Protein AF-A0A848UJL7-F1 (afdb_monomer_lite)

pLDDT: mean 80.19, std 18.87, range [28.3, 98.69]

Structure (mmCIF, N/CA/C/O backbone):
data_AF-A0A848UJL7-F1
#
_entry.id   AF-A0A848UJL7-F1
#
loop_
_atom_site.group_PDB
_atom_site.id
_atom_site.type_symbol
_atom_site.label_atom_id
_atom_site.label_alt_id
_atom_site.label_comp_id
_atom_site.label_asym_id
_atom_site.label_entity_id
_atom_site.label_seq_id
_atom_site.pdbx_PDB_ins_code
_atom_site.Cartn_x
_atom_site.Cartn_y
_atom_site.Cartn_z
_atom_site.occupancy
_atom_site.B_iso_or_equiv
_atom_site.auth_seq_id
_atom_site.auth_comp_id
_atom_site.auth_asym_id
_atom_site.auth_atom_id
_atom_site.pdbx_PDB_model_num
ATOM 1 N N . MET A 1 1 ? 19.617 27.140 -8.886 1.00 60.88 1 MET A N 1
ATOM 2 C CA . MET A 1 1 ? 18.935 27.929 -7.835 1.00 60.88 1 MET A CA 1
ATOM 3 C C . MET A 1 1 ? 19.643 27.652 -6.512 1.00 60.88 1 MET A C 1
ATOM 5 O O . MET A 1 1 ? 20.028 26.508 -6.307 1.00 60.88 1 MET A O 1
ATOM 9 N N . TYR A 1 2 ? 19.905 28.662 -5.678 1.00 72.06 2 TYR A N 1
ATOM 10 C CA . TYR A 1 2 ? 20.585 28.492 -4.383 1.00 72.06 2 TYR A CA 1
ATOM 11 C C . TYR A 1 2 ? 19.561 28.569 -3.248 1.00 72.06 2 TYR A C 1
ATOM 13 O O . TYR A 1 2 ? 18.764 29.504 -3.224 1.00 72.06 2 TYR A O 1
ATOM 21 N N . TYR A 1 3 ? 19.608 27.615 -2.316 1.00 72.06 3 TYR A N 1
ATOM 22 C CA . TYR A 1 3 ? 18.751 27.584 -1.131 1.00 72.06 3 TYR A CA 1
ATOM 23 C C . TYR A 1 3 ? 19.614 27.724 0.132 1.00 72.06 3 TYR A C 1
ATOM 25 O O . TYR A 1 3 ? 20.551 26.941 0.302 1.00 72.06 3 TYR A O 1
ATOM 33 N N . PRO A 1 4 ? 19.339 28.691 1.028 1.00 81.25 4 PRO A N 1
ATOM 34 C CA . PRO A 1 4 ? 20.055 28.808 2.294 1.00 81.25 4 PRO A CA 1
ATOM 35 C C . PRO A 1 4 ? 19.876 27.554 3.157 1.00 81.25 4 PRO A C 1
ATOM 37 O O . PRO A 1 4 ? 18.757 27.074 3.320 1.00 81.25 4 PRO A O 1
ATOM 40 N N . ASN A 1 5 ? 20.953 27.071 3.787 1.00 74.12 5 ASN A N 1
ATOM 41 C CA . ASN A 1 5 ? 20.913 25.866 4.631 1.00 74.12 5 ASN A CA 1
ATOM 42 C C . ASN A 1 5 ? 19.882 25.945 5.772 1.00 74.12 5 ASN A C 1
ATOM 44 O O . ASN A 1 5 ? 19.334 24.925 6.171 1.00 74.12 5 ASN A O 1
ATOM 48 N N . SER A 1 6 ? 19.588 27.145 6.286 1.00 80.06 6 SER A N 1
ATOM 49 C CA . SER A 1 6 ? 18.571 27.362 7.326 1.00 80.06 6 SER A CA 1
ATOM 50 C C . SER A 1 6 ? 17.127 27.192 6.837 1.00 80.06 6 SER A C 1
ATOM 52 O O . SER A 1 6 ? 16.215 27.109 7.654 1.00 80.06 6 SER A O 1
ATOM 54 N N . GLN A 1 7 ? 16.912 27.144 5.521 1.00 84.62 7 GLN A N 1
ATOM 55 C CA . GLN A 1 7 ? 15.599 27.075 4.880 1.00 84.62 7 GLN A CA 1
ATOM 56 C C . GLN A 1 7 ? 15.344 25.724 4.206 1.00 84.62 7 GLN A C 1
ATOM 58 O O . GLN A 1 7 ? 14.372 25.589 3.468 1.00 84.62 7 GLN A O 1
ATOM 63 N N . ILE A 1 8 ? 16.194 24.721 4.439 1.00 85.25 8 ILE A N 1
ATOM 64 C CA . ILE A 1 8 ? 16.065 23.393 3.834 1.00 85.25 8 ILE A CA 1
ATOM 65 C C . ILE A 1 8 ? 16.295 22.279 4.853 1.00 85.25 8 ILE A C 1
ATOM 67 O O . ILE A 1 8 ? 17.077 22.416 5.791 1.00 85.25 8 ILE A O 1
ATOM 71 N N . LYS A 1 9 ? 15.636 21.141 4.642 1.00 87.44 9 LYS A N 1
ATOM 72 C CA . LYS A 1 9 ? 15.926 19.873 5.319 1.00 87.44 9 LYS A CA 1
ATOM 73 C C . LYS A 1 9 ? 16.331 18.847 4.272 1.00 87.44 9 LYS A C 1
ATOM 75 O O . LYS A 1 9 ? 15.548 18.550 3.374 1.00 87.44 9 LYS A O 1
ATOM 80 N N . THR A 1 10 ? 17.550 18.336 4.390 1.00 89.50 10 THR A N 1
ATOM 81 C CA . THR A 1 10 ? 18.200 17.428 3.435 1.00 89.50 10 THR A CA 1
ATOM 82 C C . THR A 1 10 ? 18.274 15.999 3.975 1.00 89.50 10 THR A C 1
ATOM 84 O O . THR A 1 10 ? 17.999 15.763 5.151 1.00 89.50 10 THR A O 1
ATOM 87 N N . ASN A 1 11 ? 18.656 15.044 3.120 1.00 84.44 11 ASN A N 1
ATOM 88 C CA . ASN A 1 11 ? 18.821 13.623 3.457 1.00 84.44 11 ASN A CA 1
ATOM 89 C C . ASN A 1 11 ? 17.576 12.958 4.078 1.00 84.44 11 ASN A C 1
ATOM 91 O O . ASN A 1 11 ? 17.701 12.036 4.886 1.00 84.44 11 ASN A O 1
ATOM 95 N N . LEU A 1 12 ? 16.372 13.403 3.713 1.00 88.06 12 LEU A N 1
ATOM 96 C CA . LEU A 1 12 ? 15.141 12.722 4.109 1.00 88.06 12 LEU A CA 1
ATOM 97 C C . LEU A 1 12 ? 14.922 11.505 3.203 1.00 88.06 12 LEU A C 1
ATOM 99 O O . LEU A 1 12 ? 15.519 11.409 2.132 1.00 88.06 12 LEU A O 1
ATOM 103 N N . TYR A 1 13 ? 14.081 10.562 3.620 1.00 83.06 13 TYR A N 1
ATOM 104 C CA . TYR A 1 13 ? 13.774 9.359 2.846 1.00 83.06 13 TYR A CA 1
ATOM 105 C C . TYR A 1 13 ? 12.296 9.002 2.984 1.00 83.06 13 TYR A C 1
ATOM 107 O O . TYR A 1 13 ? 11.764 9.005 4.095 1.00 83.06 13 TYR A O 1
ATOM 115 N N . THR A 1 14 ? 11.640 8.690 1.867 1.00 81.56 14 THR A N 1
ATOM 116 C CA . THR A 1 14 ? 10.268 8.173 1.856 1.00 81.56 14 THR A CA 1
ATOM 117 C C . THR A 1 14 ? 10.253 6.727 1.366 1.00 81.56 14 THR A C 1
ATOM 119 O O . THR A 1 14 ? 10.905 6.383 0.378 1.00 81.56 14 THR A O 1
ATOM 122 N N . ASN A 1 15 ? 9.498 5.876 2.066 1.00 71.62 15 ASN A N 1
ATOM 123 C CA . ASN A 1 15 ? 9.254 4.484 1.672 1.00 71.62 15 ASN A CA 1
ATOM 124 C C . ASN A 1 15 ? 8.119 4.358 0.636 1.00 71.62 15 ASN A C 1
ATOM 126 O O . ASN A 1 15 ? 7.747 3.237 0.291 1.00 71.62 15 ASN A O 1
ATOM 130 N N . GLY A 1 16 ? 7.570 5.481 0.159 1.00 71.12 16 GLY A N 1
ATOM 131 C CA . GLY A 1 16 ? 6.337 5.529 -0.624 1.00 71.12 16 GLY A CA 1
ATOM 132 C C . GLY A 1 16 ? 5.132 5.947 0.219 1.00 71.12 16 GLY A C 1
ATOM 133 O O . GLY A 1 16 ? 5.221 6.110 1.436 1.00 71.12 16 GLY A O 1
ATOM 134 N N . GLY A 1 17 ? 4.007 6.176 -0.449 1.00 67.75 17 GLY A N 1
ATOM 135 C CA . GLY A 1 17 ? 2.715 6.526 0.140 1.00 67.75 17 GLY A CA 1
ATOM 136 C C . GLY A 1 17 ? 2.563 7.993 0.542 1.00 67.75 17 GLY A C 1
ATOM 137 O O . GLY A 1 17 ? 1.503 8.379 1.028 1.00 67.75 17 GLY A O 1
ATOM 138 N N . GLU A 1 18 ? 3.593 8.817 0.336 1.00 79.81 18 GLU A N 1
ATOM 139 C CA . GLU A 1 18 ? 3.614 10.222 0.767 1.00 79.81 18 GLU A CA 1
ATOM 140 C C . GLU A 1 18 ? 3.666 11.214 -0.383 1.00 79.81 18 GLU A C 1
ATOM 142 O O . GLU A 1 18 ? 3.050 12.274 -0.304 1.00 79.81 18 GLU A O 1
ATOM 147 N N . PHE A 1 19 ? 4.406 10.879 -1.438 1.00 83.00 19 PHE A N 1
ATOM 148 C CA . PHE A 1 19 ? 4.736 11.806 -2.506 1.00 83.00 19 PHE A CA 1
ATOM 149 C C . PHE A 1 19 ? 4.544 11.158 -3.866 1.00 83.00 19 PHE A C 1
ATOM 151 O O . PHE A 1 19 ? 4.801 9.968 -4.040 1.00 83.00 19 PHE A O 1
ATOM 158 N N . ILE A 1 20 ? 4.162 11.969 -4.843 1.00 78.12 20 ILE A N 1
ATOM 159 C CA . ILE A 1 20 ? 4.255 11.641 -6.262 1.00 78.12 20 ILE A CA 1
ATOM 160 C C . ILE A 1 20 ? 5.186 12.638 -6.943 1.00 78.12 20 ILE A C 1
ATOM 162 O O . ILE A 1 20 ? 5.260 13.797 -6.543 1.00 78.12 20 ILE A O 1
ATOM 166 N N . THR A 1 21 ? 5.898 12.213 -7.979 1.00 74.25 21 THR A N 1
ATOM 167 C CA . THR A 1 21 ? 6.679 13.157 -8.792 1.00 74.25 21 THR A CA 1
ATOM 168 C C . THR A 1 21 ? 5.748 14.043 -9.614 1.00 74.25 21 THR A C 1
ATOM 170 O O . THR A 1 21 ? 4.776 13.555 -10.188 1.00 74.25 21 THR A O 1
ATOM 173 N N . ILE A 1 22 ? 6.036 15.343 -9.714 1.00 64.19 22 ILE A N 1
ATOM 174 C CA . ILE A 1 22 ? 5.198 16.261 -10.502 1.00 64.19 22 ILE A CA 1
ATOM 175 C C . ILE A 1 22 ? 5.176 15.887 -11.993 1.00 64.19 22 ILE A C 1
ATOM 177 O O . ILE A 1 22 ? 4.179 16.098 -12.677 1.00 64.19 22 ILE A O 1
ATOM 181 N N . THR A 1 23 ? 6.266 15.299 -12.497 1.00 53.06 23 THR A N 1
ATOM 182 C CA . THR A 1 23 ? 6.452 14.993 -13.920 1.00 53.06 23 THR A CA 1
ATOM 183 C C . THR A 1 23 ? 5.701 13.747 -14.367 1.00 53.06 23 THR A C 1
ATOM 185 O O . THR A 1 23 ? 5.118 13.753 -15.447 1.00 53.06 23 THR A O 1
ATOM 188 N N . THR A 1 24 ? 5.701 12.676 -13.567 1.00 60.91 24 THR A N 1
ATOM 189 C CA . THR A 1 24 ? 5.056 11.408 -13.952 1.00 60.91 24 THR A CA 1
ATOM 190 C C . THR A 1 24 ? 3.827 11.084 -13.112 1.00 60.91 24 THR A C 1
ATOM 192 O O . THR A 1 24 ? 3.101 10.146 -13.436 1.00 60.91 24 THR A O 1
ATOM 195 N N . SER A 1 25 ? 3.580 11.837 -12.033 1.00 63.25 25 SER A N 1
ATOM 196 C CA . SER A 1 25 ? 2.588 11.521 -10.993 1.00 63.25 25 SER A CA 1
ATOM 197 C C . SER A 1 25 ? 2.725 10.102 -10.436 1.00 63.25 25 SER A C 1
ATOM 199 O O . SER A 1 25 ? 1.775 9.538 -9.897 1.00 63.25 25 SER A O 1
ATOM 201 N N . GLN A 1 26 ? 3.910 9.506 -10.574 1.00 68.25 26 GLN A N 1
ATOM 202 C CA . GLN A 1 26 ? 4.225 8.222 -9.972 1.00 68.25 26 GLN A CA 1
ATOM 203 C C . GLN A 1 26 ? 4.648 8.434 -8.531 1.00 68.25 26 GLN A C 1
ATOM 205 O O . GLN A 1 26 ? 5.360 9.394 -8.228 1.00 68.25 26 GLN A O 1
ATOM 210 N N . GLU A 1 27 ? 4.227 7.504 -7.679 1.00 77.69 27 GLU A N 1
ATOM 211 C CA . GLU A 1 27 ? 4.661 7.412 -6.291 1.00 77.69 27 GLU A CA 1
ATOM 212 C C . GLU A 1 27 ? 6.184 7.453 -6.219 1.00 77.69 27 GLU A C 1
ATOM 214 O O . GLU A 1 27 ? 6.889 6.717 -6.916 1.00 77.69 27 GLU A O 1
ATOM 219 N N . TYR A 1 28 ? 6.682 8.361 -5.393 1.00 80.88 28 TYR A N 1
ATOM 220 C CA . TYR A 1 28 ? 8.100 8.548 -5.196 1.00 80.88 28 TYR A CA 1
ATOM 221 C C . TYR A 1 28 ? 8.570 7.749 -3.987 1.00 80.88 28 TYR A C 1
ATOM 223 O O . TYR A 1 28 ? 8.024 7.868 -2.891 1.00 80.88 28 TYR A O 1
ATOM 231 N N . ILE A 1 29 ? 9.616 6.955 -4.202 1.00 75.69 29 ILE A N 1
ATOM 232 C CA . ILE A 1 29 ? 10.333 6.210 -3.170 1.00 75.69 29 ILE A CA 1
ATOM 233 C C . ILE A 1 29 ? 11.805 6.567 -3.315 1.00 75.69 29 ILE A C 1
ATOM 235 O O . ILE A 1 29 ? 12.372 6.430 -4.399 1.00 75.69 29 ILE A O 1
ATOM 239 N N . GLY A 1 30 ? 12.429 7.006 -2.228 1.00 80.75 30 GLY A N 1
ATOM 240 C CA . GLY A 1 30 ? 13.836 7.380 -2.238 1.00 80.75 30 GLY A CA 1
ATOM 241 C C . GLY A 1 30 ? 14.141 8.602 -1.387 1.00 80.75 30 GLY A C 1
ATOM 242 O O . GLY A 1 30 ? 13.293 9.118 -0.653 1.00 80.75 30 GLY A O 1
ATOM 243 N N . SER A 1 31 ? 15.387 9.065 -1.491 1.00 87.44 31 SER A N 1
ATOM 244 C CA . SER A 1 31 ? 15.835 10.260 -0.785 1.00 87.44 31 SER A CA 1
ATOM 245 C C . SER A 1 31 ? 15.124 11.503 -1.305 1.00 87.44 31 SER A C 1
ATOM 247 O O . SER A 1 31 ? 14.964 11.657 -2.515 1.00 87.44 31 SER A O 1
ATOM 249 N N . TYR A 1 32 ? 14.717 12.388 -0.408 1.00 91.75 32 TYR A N 1
ATOM 250 C CA . TYR A 1 32 ? 14.131 13.675 -0.753 1.00 91.75 32 TYR A CA 1
ATOM 251 C C . TYR A 1 32 ? 14.659 14.770 0.174 1.00 91.75 32 TYR A C 1
ATOM 253 O O . TYR A 1 32 ? 15.298 14.514 1.200 1.00 91.75 32 TYR A O 1
ATOM 261 N N . TRP A 1 33 ? 14.380 16.013 -0.184 1.00 90.12 33 TRP A N 1
ATOM 262 C CA . TRP A 1 33 ? 14.629 17.174 0.657 1.00 90.12 33 TRP A CA 1
ATOM 263 C C . TRP A 1 33 ? 13.455 18.147 0.545 1.00 90.12 33 TRP A C 1
ATOM 265 O O . TRP A 1 33 ? 12.650 18.065 -0.382 1.00 90.12 33 TRP A O 1
ATOM 275 N N . THR A 1 34 ? 13.306 19.026 1.532 1.00 90.56 34 THR A N 1
ATOM 276 C CA . THR A 1 34 ? 12.181 19.970 1.603 1.00 90.56 34 THR A CA 1
ATOM 277 C C . THR A 1 34 ? 12.645 21.365 1.984 1.00 90.56 34 THR A C 1
ATOM 279 O O . THR A 1 34 ? 13.667 21.514 2.659 1.00 90.56 34 THR A O 1
ATOM 282 N N . THR A 1 35 ? 11.907 22.381 1.551 1.00 86.38 35 THR A N 1
ATOM 283 C CA . THR A 1 35 ? 12.142 23.791 1.880 1.00 86.38 35 THR A CA 1
ATOM 284 C C . THR A 1 35 ? 11.275 24.234 3.063 1.00 86.38 35 THR A C 1
ATOM 286 O O . THR A 1 35 ? 10.266 23.614 3.395 1.00 86.38 35 THR A O 1
ATOM 289 N N . SER A 1 36 ? 11.628 25.343 3.715 1.00 83.31 36 SER A N 1
ATOM 290 C CA . SER A 1 36 ? 10.808 25.950 4.773 1.00 83.31 36 SER A CA 1
ATOM 291 C C . SER A 1 36 ? 9.448 26.446 4.271 1.00 83.31 36 SER A C 1
ATOM 293 O O . SER A 1 36 ? 8.537 26.618 5.075 1.00 83.31 36 SER A O 1
ATOM 295 N N . SER A 1 37 ? 9.311 26.663 2.959 1.00 81.75 37 SER A N 1
ATOM 296 C CA . SER A 1 37 ? 8.056 26.967 2.259 1.00 81.75 37 SER A CA 1
ATOM 297 C C . SER A 1 37 ? 7.145 25.746 2.082 1.00 81.75 37 SER A C 1
ATOM 299 O O . SER A 1 37 ? 5.998 25.918 1.681 1.00 81.75 37 SER A O 1
ATOM 301 N N . GLY A 1 38 ? 7.611 24.535 2.408 1.00 81.38 38 GLY A N 1
ATOM 302 C CA . GLY A 1 38 ? 6.821 23.307 2.296 1.00 81.38 38 GLY A CA 1
ATOM 303 C C . GLY A 1 38 ? 6.849 22.662 0.909 1.00 81.38 38 GLY A C 1
ATOM 304 O O . GLY A 1 38 ? 5.970 21.865 0.598 1.00 81.38 38 GLY A O 1
ATOM 305 N N . GLU A 1 39 ? 7.840 22.987 0.079 1.00 85.31 39 GLU A N 1
ATOM 306 C CA . GLU A 1 39 ? 8.072 22.301 -1.196 1.00 85.31 39 GLU A CA 1
ATOM 307 C C . GLU A 1 39 ? 8.918 21.046 -0.958 1.00 85.31 39 GLU A C 1
ATOM 309 O O . GLU A 1 39 ? 9.712 20.988 -0.012 1.00 85.31 39 GLU A O 1
ATOM 314 N N . TYR A 1 40 ? 8.771 20.042 -1.819 1.00 89.62 40 TYR A N 1
ATOM 315 C CA . TYR A 1 40 ? 9.457 18.757 -1.707 1.00 89.62 40 TYR A CA 1
ATOM 316 C C . TYR A 1 40 ? 10.150 18.423 -3.027 1.00 89.62 40 TYR A C 1
ATOM 318 O O . TYR A 1 40 ? 9.589 18.647 -4.094 1.00 89.62 40 TYR A O 1
ATOM 326 N N . TYR A 1 41 ? 11.357 17.864 -2.969 1.00 87.69 41 TYR A N 1
ATOM 327 C CA . TYR A 1 41 ? 12.171 17.579 -4.152 1.00 87.69 41 TYR A CA 1
ATOM 328 C C . TYR A 1 41 ? 12.902 16.244 -4.023 1.00 87.69 41 TYR A C 1
ATOM 330 O O . TYR A 1 41 ? 13.309 15.858 -2.926 1.00 87.69 41 TYR A O 1
ATOM 338 N N . THR A 1 42 ? 13.113 15.550 -5.142 1.00 87.56 42 THR A N 1
ATOM 339 C CA . THR A 1 42 ? 13.906 14.314 -5.178 1.00 87.56 42 THR A CA 1
ATOM 340 C C . THR A 1 42 ? 15.386 14.563 -4.859 1.00 87.56 42 THR A C 1
ATOM 342 O O . THR A 1 42 ? 15.911 15.671 -4.993 1.00 87.56 42 THR A O 1
ATOM 345 N N . GLY A 1 43 ? 16.085 13.507 -4.442 1.00 86.00 43 GLY A N 1
ATOM 346 C CA . GLY A 1 43 ? 17.512 13.542 -4.130 1.00 86.00 43 GLY A CA 1
ATOM 347 C C . GLY A 1 43 ? 17.817 13.926 -2.683 1.00 86.00 43 GLY A C 1
ATOM 348 O O . GLY A 1 43 ? 16.936 14.143 -1.859 1.00 86.00 43 GLY A O 1
ATOM 349 N N . VAL A 1 44 ? 19.102 13.978 -2.348 1.00 84.88 44 VAL A N 1
ATOM 350 C CA . VAL A 1 44 ? 19.560 14.200 -0.966 1.00 84.88 44 VAL A CA 1
ATOM 351 C C . VAL A 1 44 ? 19.607 15.677 -0.577 1.00 84.88 44 VAL A C 1
ATOM 353 O O . VAL A 1 44 ? 19.666 15.996 0.606 1.00 84.88 44 VAL A O 1
ATOM 356 N N . GLY A 1 45 ? 19.566 16.586 -1.549 1.00 84.56 45 GLY A N 1
ATOM 357 C CA . GLY A 1 45 ? 19.648 18.028 -1.331 1.00 84.56 45 GLY A CA 1
ATOM 358 C C . GLY A 1 45 ? 19.701 18.830 -2.636 1.00 84.56 45 GLY A C 1
ATOM 359 O O . GLY A 1 45 ? 19.768 18.236 -3.715 1.00 84.56 45 GLY A O 1
ATOM 360 N N . PRO A 1 46 ? 19.743 20.172 -2.554 1.00 78.00 46 PRO A N 1
ATOM 361 C CA . PRO A 1 46 ? 19.672 21.079 -3.708 1.00 78.00 46 PRO A CA 1
ATOM 362 C C . PRO A 1 46 ? 20.884 21.018 -4.649 1.00 78.00 46 PRO A C 1
ATOM 364 O O . PRO A 1 46 ? 20.850 21.584 -5.739 1.00 78.00 46 PRO A O 1
ATOM 367 N N . THR A 1 47 ? 21.961 20.346 -4.240 1.00 77.88 47 THR A N 1
ATOM 368 C CA . THR A 1 47 ? 23.145 20.071 -5.068 1.00 77.88 47 THR A CA 1
ATOM 369 C C . THR A 1 47 ? 23.014 18.795 -5.901 1.00 77.88 47 THR A C 1
ATOM 371 O O . THR A 1 47 ? 23.883 18.524 -6.727 1.00 77.88 47 THR A O 1
ATOM 374 N N . SER A 1 48 ? 21.952 18.005 -5.700 1.00 73.50 48 SER A N 1
ATOM 375 C CA . SER A 1 48 ? 21.682 16.816 -6.515 1.00 73.50 48 SER A CA 1
ATOM 376 C C . SER A 1 48 ? 21.414 17.248 -7.957 1.00 73.50 48 SER A C 1
ATOM 378 O O . SER A 1 48 ? 20.673 18.197 -8.198 1.00 73.50 48 SER A O 1
ATOM 380 N N . THR A 1 49 ? 21.998 16.574 -8.939 1.00 68.88 49 THR A N 1
ATOM 381 C CA . THR A 1 49 ? 21.699 16.853 -10.346 1.00 68.88 49 THR A CA 1
ATOM 382 C C . THR A 1 49 ? 20.339 16.265 -10.723 1.00 68.88 49 THR A C 1
ATOM 384 O O . THR A 1 49 ? 20.026 15.133 -10.365 1.00 68.88 49 THR A O 1
ATOM 387 N N . GLY A 1 50 ? 19.518 17.037 -11.444 1.00 71.50 50 GLY A N 1
ATOM 388 C CA . GLY A 1 50 ? 18.243 16.554 -11.987 1.00 71.50 50 GLY A CA 1
ATOM 389 C C . GLY A 1 50 ? 17.156 16.254 -10.947 1.00 71.50 50 GLY A C 1
ATOM 390 O O . GLY A 1 50 ? 16.344 15.359 -11.180 1.00 71.50 50 GLY A O 1
ATOM 391 N N . TYR A 1 51 ? 17.130 16.961 -9.808 1.00 76.50 51 TYR A N 1
ATOM 392 C CA . TYR A 1 51 ? 16.013 16.826 -8.871 1.00 76.50 51 TYR A CA 1
ATOM 393 C C . TYR A 1 51 ? 14.690 17.260 -9.514 1.00 76.50 51 TYR A C 1
ATOM 395 O O . TYR A 1 51 ? 14.639 18.174 -10.337 1.00 76.50 51 TYR A O 1
ATOM 403 N N . VAL A 1 52 ? 13.612 16.596 -9.113 1.00 83.62 52 VAL A N 1
ATOM 404 C CA . VAL A 1 52 ? 12.245 16.816 -9.588 1.00 83.62 52 VAL A CA 1
ATOM 405 C C . VAL A 1 52 ? 11.379 17.183 -8.390 1.00 83.62 52 VAL A C 1
ATOM 407 O O . VAL A 1 52 ? 11.591 16.662 -7.296 1.00 83.62 52 VAL A O 1
ATOM 410 N N . GLU A 1 53 ? 10.416 18.078 -8.577 1.00 82.81 53 GLU A N 1
ATOM 411 C CA . GLU A 1 53 ? 9.460 18.432 -7.528 1.00 82.81 53 GLU A CA 1
ATOM 412 C C . GLU A 1 53 ? 8.525 17.255 -7.205 1.00 82.81 53 GLU A C 1
ATOM 414 O O . GLU A 1 53 ? 8.126 16.466 -8.071 1.00 82.81 53 GLU A O 1
ATOM 419 N N . LEU A 1 54 ? 8.190 17.139 -5.929 1.00 82.12 54 LEU A N 1
ATOM 420 C CA . LEU A 1 54 ? 7.308 16.142 -5.360 1.00 82.12 54 LEU A CA 1
ATOM 421 C C . LEU A 1 54 ? 6.049 16.826 -4.837 1.00 82.12 54 LEU A C 1
ATOM 423 O O . LEU A 1 54 ? 6.121 17.812 -4.107 1.00 82.12 54 LEU A O 1
ATOM 427 N N . LEU A 1 55 ? 4.894 16.255 -5.156 1.00 80.06 55 LEU A N 1
ATOM 428 C CA . LEU A 1 55 ? 3.623 16.681 -4.592 1.00 80.06 55 LEU A CA 1
ATOM 429 C C . LEU A 1 55 ? 3.220 15.722 -3.472 1.00 80.06 55 LEU A C 1
ATOM 431 O O . LEU A 1 55 ? 3.248 14.506 -3.690 1.00 80.06 55 LEU A O 1
ATOM 435 N N . PRO A 1 56 ? 2.836 16.228 -2.286 1.00 81.50 56 PRO A N 1
ATOM 436 C CA . PRO A 1 56 ? 2.267 15.384 -1.251 1.00 81.50 56 PRO A CA 1
ATOM 437 C C . PRO A 1 56 ? 0.951 14.784 -1.746 1.00 81.50 56 PRO A C 1
ATOM 439 O O . PRO A 1 56 ? 0.123 15.467 -2.351 1.00 81.50 56 PRO A O 1
ATOM 442 N N . ILE A 1 57 ? 0.748 13.501 -1.468 1.00 75.69 57 ILE A N 1
ATOM 443 C CA . ILE A 1 57 ? -0.470 12.788 -1.842 1.00 75.69 57 ILE A CA 1
ATOM 444 C C . ILE A 1 57 ? -1.625 13.332 -0.990 1.00 75.69 57 ILE A C 1
ATOM 446 O O . ILE A 1 57 ? -1.704 13.080 0.214 1.00 75.69 57 ILE A O 1
ATOM 450 N N . THR A 1 58 ? -2.532 14.093 -1.610 1.00 66.75 58 THR A N 1
ATOM 451 C CA . THR A 1 58 ? -3.745 14.617 -0.961 1.00 66.75 58 THR A CA 1
ATOM 452 C C . THR A 1 58 ? -4.993 13.855 -1.404 1.00 66.75 58 THR A C 1
ATOM 454 O O . THR A 1 58 ? -5.060 13.297 -2.500 1.00 66.75 58 THR A O 1
ATOM 457 N N . LYS A 1 59 ? -6.034 13.863 -0.559 1.00 50.97 59 LYS A N 1
ATOM 458 C CA . LYS A 1 59 ? -7.326 13.206 -0.834 1.00 50.97 59 LYS A CA 1
ATOM 459 C C . LYS A 1 59 ? -8.056 13.751 -2.077 1.00 50.97 59 LYS A C 1
ATOM 461 O O . LYS A 1 59 ? -9.018 13.133 -2.510 1.00 50.97 59 LYS A O 1
ATOM 466 N N . GLU A 1 60 ? -7.642 14.882 -2.652 1.00 49.09 60 GLU A N 1
ATOM 467 C CA . GLU A 1 60 ? -8.349 15.529 -3.769 1.00 49.09 60 GLU A CA 1
ATOM 468 C C . GLU A 1 60 ? -7.748 15.248 -5.157 1.00 49.09 60 GLU A C 1
ATOM 470 O O . GLU A 1 60 ? -8.444 15.399 -6.160 1.00 49.09 60 GLU A O 1
ATOM 475 N N . GLN A 1 61 ? -6.513 14.740 -5.264 1.00 51.47 61 GLN A N 1
ATOM 476 C CA . GLN A 1 61 ? -5.864 14.446 -6.561 1.00 51.47 61 GLN A CA 1
ATOM 477 C C . GLN A 1 61 ? -6.407 13.176 -7.272 1.00 51.47 61 GLN A C 1
ATOM 479 O O . GLN A 1 61 ? -5.839 12.695 -8.247 1.00 51.47 61 GLN A O 1
ATOM 484 N N . ILE A 1 62 ? -7.559 12.660 -6.827 1.00 46.06 62 ILE A N 1
ATOM 485 C CA . ILE A 1 62 ? -8.162 11.349 -7.141 1.00 46.06 62 ILE A CA 1
ATOM 486 C C . ILE A 1 62 ? -8.796 11.237 -8.556 1.00 46.06 62 ILE A C 1
ATOM 488 O O . ILE A 1 62 ? -9.270 10.166 -8.923 1.00 46.06 62 ILE A O 1
ATOM 492 N N . LYS A 1 63 ? -8.822 12.281 -9.402 1.00 40.25 63 LYS A N 1
ATOM 493 C CA . LYS A 1 63 ? -9.677 12.288 -10.621 1.00 40.25 63 LYS A CA 1
ATOM 494 C C . LYS A 1 63 ? -9.010 12.303 -12.001 1.00 40.25 63 LYS A C 1
ATOM 496 O O . LYS A 1 63 ? -9.736 12.409 -12.987 1.00 40.25 63 LYS A O 1
ATOM 501 N N . LYS A 1 64 ? -7.690 12.166 -12.135 1.00 35.81 64 LYS A N 1
ATOM 502 C CA . LYS A 1 64 ? -7.078 12.016 -13.469 1.00 35.81 64 LYS A CA 1
ATOM 503 C C . LYS A 1 64 ? -6.455 10.639 -13.630 1.00 35.81 64 LYS A C 1
ATOM 505 O O . LYS A 1 64 ? -5.440 10.327 -13.018 1.00 35.81 64 LYS A O 1
ATOM 510 N N . GLU A 1 65 ? -7.074 9.827 -14.484 1.00 37.41 65 GLU A N 1
ATOM 511 C CA . GLU A 1 65 ? -6.382 8.738 -15.164 1.00 37.41 65 GLU A CA 1
ATOM 512 C C . GLU A 1 65 ? -5.228 9.367 -15.954 1.00 37.41 65 GLU A C 1
ATOM 514 O O . GLU A 1 65 ? -5.420 9.915 -17.037 1.00 37.41 65 GLU A O 1
ATOM 519 N N . ASN A 1 66 ? -4.030 9.375 -15.376 1.00 41.66 66 ASN A N 1
ATOM 520 C CA . ASN A 1 66 ? -2.851 9.846 -16.082 1.00 41.66 66 ASN A CA 1
ATOM 521 C C . ASN A 1 66 ? -2.435 8.781 -17.099 1.00 41.66 66 ASN A C 1
ATOM 523 O O . ASN A 1 66 ? -1.654 7.878 -16.808 1.00 41.66 66 ASN A O 1
ATOM 527 N N . THR A 1 67 ? -2.957 8.891 -18.317 1.00 32.03 67 THR A N 1
ATOM 528 C CA . THR A 1 67 ? -2.268 8.393 -19.506 1.00 32.03 67 THR A CA 1
ATOM 529 C C . THR A 1 67 ? -0.937 9.127 -19.624 1.00 32.03 67 THR A C 1
ATOM 531 O O . THR A 1 67 ? -0.913 10.343 -19.808 1.00 32.03 67 THR A O 1
ATOM 534 N N . LEU A 1 68 ? 0.175 8.399 -19.525 1.00 36.38 68 LEU A N 1
ATOM 535 C CA . LEU A 1 68 ? 1.481 8.911 -19.926 1.00 36.38 68 LEU A CA 1
ATOM 536 C C . LEU A 1 68 ? 1.467 9.126 -21.447 1.00 36.38 68 LEU A C 1
ATOM 538 O O . LEU A 1 68 ? 1.703 8.194 -22.207 1.00 36.38 68 LEU A O 1
ATOM 542 N N . THR A 1 69 ? 1.216 10.350 -21.906 1.00 28.30 69 THR A N 1
ATOM 543 C CA . THR A 1 69 ? 1.822 10.813 -23.158 1.00 28.30 69 THR A CA 1
ATOM 544 C C . THR A 1 69 ? 3.222 11.274 -22.801 1.00 28.30 69 THR A C 1
ATOM 546 O O . THR A 1 69 ? 3.400 12.346 -22.216 1.00 28.30 69 THR A O 1
ATOM 549 N N . ILE A 1 70 ? 4.217 10.438 -23.082 1.00 32.53 70 ILE A N 1
ATOM 550 C CA . ILE A 1 70 ? 5.605 10.846 -22.939 1.00 32.53 70 ILE A CA 1
ATOM 551 C C . ILE A 1 70 ? 5.906 11.833 -24.074 1.00 32.53 70 ILE A C 1
ATOM 553 O O . ILE A 1 70 ? 6.223 11.425 -25.182 1.00 32.53 70 ILE A O 1
ATOM 557 N N . ASN A 1 71 ? 5.811 13.134 -23.808 1.00 37.34 71 ASN A N 1
ATOM 558 C CA . ASN A 1 71 ? 6.518 14.119 -24.621 1.00 37.34 71 ASN A CA 1
ATOM 559 C C . ASN A 1 71 ? 7.957 14.155 -24.099 1.00 37.34 71 ASN A C 1
ATOM 561 O O . ASN A 1 71 ? 8.278 14.949 -23.214 1.00 37.34 71 ASN A O 1
ATOM 565 N N . VAL A 1 72 ? 8.807 13.236 -24.576 1.00 36.38 72 VAL A N 1
ATOM 566 C CA . VAL A 1 72 ? 10.247 13.349 -24.324 1.00 36.38 72 VAL A CA 1
ATOM 567 C C . VAL A 1 72 ? 10.756 14.503 -25.170 1.00 36.38 72 VAL A C 1
ATOM 569 O O . VAL A 1 72 ? 10.701 14.462 -26.393 1.00 36.38 72 VAL A O 1
ATOM 572 N N . GLY A 1 73 ? 11.259 15.545 -24.518 1.00 34.72 73 GLY A N 1
ATOM 573 C CA . GLY A 1 73 ? 12.074 16.535 -25.199 1.00 34.72 73 GLY A CA 1
ATOM 574 C C . GLY A 1 73 ? 13.360 15.890 -25.725 1.00 34.72 73 GLY A C 1
ATOM 575 O O . GLY A 1 73 ? 14.207 15.467 -24.945 1.00 34.72 73 GLY A O 1
ATOM 576 N N . GLY A 1 74 ? 13.493 15.844 -27.049 1.00 35.09 74 GLY A N 1
ATOM 577 C CA . GLY A 1 74 ? 14.739 16.07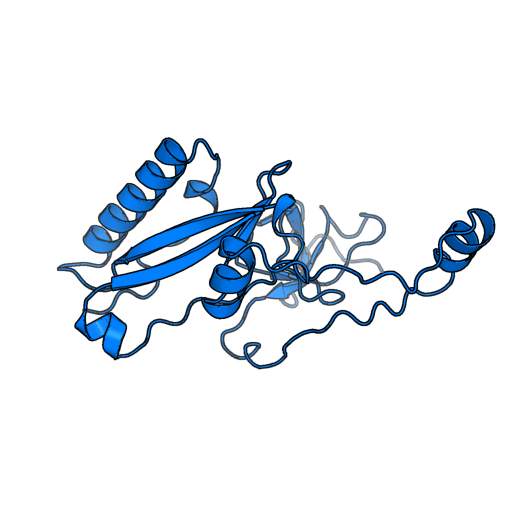1 -27.788 1.00 35.09 74 GLY A CA 1
ATOM 578 C C . GLY A 1 74 ? 15.753 14.932 -27.921 1.00 35.09 74 GLY A C 1
ATOM 579 O O . GLY A 1 74 ? 16.258 14.744 -29.022 1.00 35.09 74 GLY A O 1
ATOM 580 N N . ASP A 1 75 ? 16.067 14.173 -26.867 1.00 45.28 75 ASP A N 1
ATOM 581 C CA . ASP A 1 75 ? 17.297 13.347 -26.885 1.00 45.28 75 ASP A CA 1
ATOM 582 C C . ASP A 1 75 ? 17.090 11.828 -27.026 1.00 45.28 75 ASP A C 1
ATOM 584 O O . ASP A 1 75 ? 18.011 11.117 -27.431 1.00 45.28 75 ASP A O 1
ATOM 588 N N . ILE A 1 76 ? 15.895 11.291 -26.754 1.00 43.88 76 ILE A N 1
ATOM 589 C CA . ILE A 1 76 ? 15.653 9.837 -26.879 1.00 43.88 76 ILE A CA 1
ATOM 590 C C . ILE A 1 76 ? 15.341 9.412 -28.325 1.00 43.88 76 ILE A C 1
ATOM 592 O O . ILE A 1 76 ? 15.665 8.294 -28.732 1.00 43.88 76 ILE A O 1
ATOM 596 N N . ASP A 1 77 ? 14.758 10.315 -29.118 1.00 45.12 77 ASP A N 1
ATOM 597 C CA . ASP A 1 77 ? 14.309 10.035 -30.488 1.00 45.12 77 ASP A CA 1
ATOM 598 C C . ASP A 1 77 ? 15.490 9.806 -31.439 1.00 45.12 77 ASP A C 1
ATOM 600 O O . ASP A 1 77 ? 15.432 8.975 -32.349 1.00 45.12 77 ASP A O 1
ATOM 604 N N . VAL A 1 78 ? 16.616 10.477 -31.179 1.00 44.09 78 VAL A N 1
ATOM 605 C CA . VAL A 1 78 ? 17.860 10.305 -31.940 1.00 44.09 78 VAL A CA 1
ATOM 606 C C . VAL A 1 78 ? 18.481 8.933 -31.663 1.00 44.09 78 VAL A C 1
ATOM 608 O O . VAL A 1 78 ? 18.933 8.258 -32.583 1.00 44.09 78 VAL A O 1
ATOM 611 N N . TYR A 1 79 ? 18.456 8.462 -30.414 1.00 42.88 79 TYR A N 1
ATOM 612 C CA . TYR A 1 79 ? 19.005 7.151 -30.060 1.00 42.88 79 TYR A CA 1
ATOM 613 C C . TYR A 1 79 ? 18.179 5.991 -30.649 1.00 42.88 79 TYR A C 1
ATOM 615 O O . TYR A 1 79 ? 18.746 5.028 -31.172 1.00 42.88 79 TYR A O 1
ATOM 623 N N . ASN A 1 80 ? 16.847 6.098 -30.616 1.00 45.38 80 ASN A N 1
ATOM 624 C CA . ASN A 1 80 ? 15.943 5.050 -31.102 1.00 45.38 80 ASN A CA 1
ATOM 625 C C . ASN A 1 80 ? 15.892 4.973 -32.640 1.00 45.38 80 ASN A C 1
ATOM 627 O O . ASN A 1 80 ? 15.885 3.872 -33.199 1.00 45.38 80 ASN A O 1
ATOM 631 N N . SER A 1 81 ? 15.953 6.119 -33.330 1.00 47.78 81 SER A N 1
ATOM 632 C CA . SER A 1 81 ? 16.000 6.178 -34.801 1.00 47.78 81 SER A CA 1
ATOM 633 C C . SER A 1 81 ? 17.297 5.602 -35.384 1.00 47.78 81 SER A C 1
ATOM 635 O O . SER A 1 81 ? 17.258 4.916 -36.404 1.00 47.78 81 SER A O 1
ATOM 637 N N . LEU A 1 82 ? 18.437 5.769 -34.702 1.00 51.22 82 LEU A N 1
ATOM 638 C CA . LEU A 1 82 ? 19.723 5.174 -35.100 1.00 51.22 82 LEU A CA 1
ATOM 639 C C . LEU A 1 82 ? 19.782 3.645 -34.923 1.00 51.22 82 LEU A C 1
ATOM 641 O O . LEU A 1 82 ? 20.679 2.995 -35.465 1.00 51.22 82 LEU A O 1
ATOM 645 N N . LYS A 1 83 ? 18.851 3.060 -34.159 1.00 47.69 83 LYS A N 1
ATOM 646 C CA . LYS A 1 83 ? 18.772 1.614 -33.891 1.00 47.69 83 LYS A CA 1
ATOM 647 C C . LYS A 1 83 ? 17.630 0.904 -34.622 1.00 47.69 83 LYS A C 1
ATOM 649 O O . LYS A 1 83 ? 17.521 -0.310 -34.481 1.00 47.69 83 LYS A O 1
ATOM 654 N N . GLY A 1 84 ? 16.827 1.622 -35.412 1.00 39.66 84 GLY A N 1
ATOM 655 C CA . GLY A 1 84 ? 15.703 1.041 -36.152 1.00 39.66 84 GLY A CA 1
ATOM 656 C C . GLY A 1 84 ? 14.581 0.518 -35.250 1.00 39.66 84 GLY A C 1
ATOM 657 O O . GLY A 1 84 ? 13.914 -0.447 -35.610 1.00 39.66 84 GLY A O 1
ATOM 658 N N . ILE A 1 85 ? 14.403 1.115 -34.067 1.00 48.56 85 ILE A N 1
ATOM 659 C CA . ILE A 1 85 ? 13.324 0.767 -33.138 1.00 48.56 85 ILE A CA 1
ATOM 660 C C . ILE A 1 85 ? 12.082 1.565 -33.548 1.00 48.56 85 ILE A C 1
ATOM 662 O O . ILE A 1 85 ? 12.068 2.791 -33.427 1.00 48.56 85 ILE A O 1
ATOM 666 N N . ASP A 1 86 ? 11.052 0.878 -34.041 1.00 44.62 86 A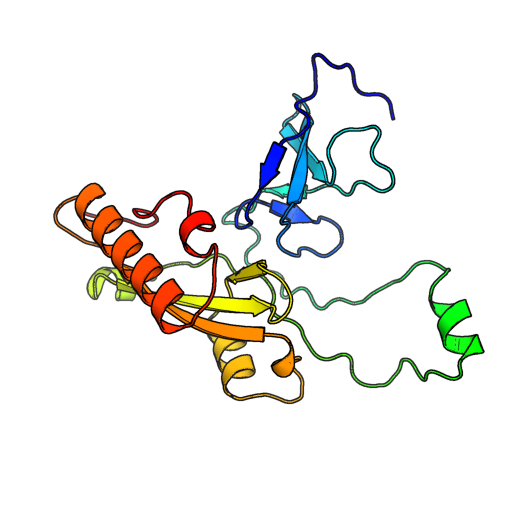SP A N 1
ATOM 667 C CA . ASP A 1 86 ? 9.759 1.486 -34.361 1.00 44.62 86 ASP A CA 1
ATOM 668 C C . ASP A 1 86 ? 8.999 1.766 -33.052 1.00 44.62 86 ASP A C 1
ATOM 670 O O . ASP A 1 86 ? 8.531 0.860 -32.364 1.00 44.62 86 ASP A O 1
ATOM 674 N N . VAL A 1 87 ? 8.916 3.039 -32.658 1.00 46.12 87 VAL A N 1
ATOM 675 C CA . VAL A 1 87 ? 8.346 3.477 -31.364 1.00 46.12 87 VAL A CA 1
ATOM 676 C C . VAL A 1 87 ? 6.807 3.388 -31.338 1.00 46.12 87 VAL A C 1
ATOM 678 O O . VAL A 1 87 ? 6.171 3.793 -30.367 1.00 46.12 87 VAL A O 1
ATOM 681 N N . ASN A 1 88 ? 6.195 2.837 -32.392 1.00 46.00 88 ASN A N 1
ATOM 682 C CA . ASN A 1 88 ? 4.760 2.557 -32.469 1.00 46.00 88 ASN A CA 1
ATOM 683 C C . ASN A 1 88 ? 4.362 1.176 -31.914 1.00 46.00 88 ASN A C 1
ATOM 685 O O . ASN A 1 88 ? 3.174 0.845 -31.907 1.00 46.00 88 ASN A O 1
ATOM 689 N N . GLU A 1 89 ? 5.305 0.372 -31.411 1.00 46.69 89 GLU A N 1
ATOM 690 C CA . GLU A 1 89 ? 4.975 -0.867 -30.702 1.00 46.69 89 GLU A CA 1
ATOM 691 C C . GLU A 1 89 ? 4.478 -0.583 -29.273 1.00 46.69 89 GLU A C 1
ATOM 693 O O . GLU A 1 89 ? 5.237 -0.299 -28.349 1.00 46.69 89 GLU A O 1
ATOM 698 N N . SER A 1 90 ? 3.153 -0.649 -29.125 1.00 52.91 90 SER A N 1
ATOM 699 C CA . SER A 1 90 ? 2.358 -0.861 -27.907 1.00 52.91 90 SER A CA 1
ATOM 700 C C . SER A 1 90 ? 3.121 -0.827 -26.572 1.00 52.91 90 SER A C 1
ATOM 702 O O . SER A 1 90 ? 3.478 -1.867 -26.010 1.00 52.91 90 SER A O 1
ATOM 704 N N . SER A 1 91 ? 3.296 0.366 -25.996 1.00 69.44 91 SER A N 1
ATOM 705 C CA . SER A 1 91 ? 3.784 0.474 -24.622 1.00 69.44 91 SER A CA 1
ATOM 706 C C . SER A 1 91 ? 2.760 -0.144 -23.664 1.00 69.44 91 SER A C 1
ATOM 708 O O . SER A 1 91 ? 1.603 0.273 -23.573 1.00 69.44 91 SER A O 1
ATOM 710 N N . LYS A 1 92 ? 3.179 -1.196 -22.958 1.00 82.06 92 LYS A N 1
ATOM 711 C CA . LYS A 1 92 ? 2.347 -1.826 -21.934 1.00 82.06 92 LYS A CA 1
ATOM 712 C C . LYS A 1 92 ? 2.094 -0.843 -20.790 1.00 82.06 92 LYS A C 1
ATOM 714 O O . LYS A 1 92 ? 3.008 -0.166 -20.318 1.00 82.06 92 LYS A O 1
ATOM 719 N N . LYS A 1 93 ? 0.855 -0.801 -20.305 1.00 83.12 93 LYS A N 1
ATOM 720 C CA . LYS A 1 93 ? 0.451 -0.046 -19.117 1.00 83.12 93 LYS A CA 1
ATOM 721 C C . LYS A 1 93 ? 1.181 -0.586 -17.893 1.00 83.12 93 LYS A C 1
ATOM 723 O O . LYS A 1 93 ? 1.272 -1.797 -17.689 1.00 83.12 93 LYS A O 1
ATOM 728 N N . ILE A 1 94 ? 1.662 0.322 -17.057 1.00 83.00 94 ILE A N 1
ATOM 729 C CA . ILE A 1 94 ? 2.261 -0.003 -15.763 1.00 83.00 94 ILE A CA 1
ATOM 730 C C . ILE A 1 94 ? 1.309 0.397 -14.630 1.00 83.00 94 ILE A C 1
ATOM 732 O O . ILE A 1 94 ? 0.537 1.342 -14.803 1.00 83.00 94 ILE A O 1
ATOM 736 N N . PRO A 1 95 ? 1.354 -0.294 -13.477 1.00 79.69 95 PRO A N 1
ATOM 737 C CA . PRO A 1 95 ? 0.557 0.061 -12.308 1.00 79.69 95 PRO A CA 1
ATOM 738 C C . PRO A 1 95 ? 0.817 1.501 -11.863 1.00 79.69 95 PRO A C 1
ATOM 740 O O . PRO A 1 95 ? 1.970 1.928 -11.770 1.00 79.69 95 PRO A O 1
ATOM 743 N N . THR A 1 96 ? -0.249 2.225 -11.539 1.00 78.69 96 THR A N 1
ATOM 744 C CA . THR A 1 96 ? -0.189 3.574 -10.976 1.00 78.69 96 THR A CA 1
ATOM 745 C C . THR A 1 96 ? -0.797 3.603 -9.586 1.00 78.69 96 THR A C 1
ATOM 747 O O . THR A 1 96 ? -1.769 2.899 -9.290 1.00 78.69 96 THR A O 1
ATOM 750 N N . TYR A 1 97 ? -0.213 4.441 -8.731 1.00 79.56 97 TYR A N 1
ATOM 751 C CA . TYR A 1 97 ? -0.653 4.573 -7.354 1.00 79.56 97 TYR A CA 1
ATOM 752 C C . TYR A 1 97 ? -2.124 5.004 -7.274 1.00 79.56 97 TYR A C 1
ATOM 754 O O . TYR A 1 97 ? -2.564 5.907 -7.986 1.00 79.56 97 TYR A O 1
ATOM 762 N N . THR A 1 98 ? -2.899 4.377 -6.394 1.00 78.44 98 THR A N 1
ATOM 763 C CA . THR A 1 98 ? -4.235 4.833 -6.011 1.00 78.44 98 THR A CA 1
ATOM 764 C C . THR A 1 98 ? -4.380 4.801 -4.500 1.00 78.44 98 THR A C 1
ATOM 766 O O . THR A 1 98 ? -4.275 3.739 -3.889 1.00 78.44 98 THR A O 1
ATOM 769 N N . TYR A 1 99 ? -4.704 5.955 -3.912 1.00 79.75 99 TYR A N 1
ATOM 770 C CA . TYR A 1 99 ? -4.957 6.042 -2.480 1.00 79.75 99 TYR A CA 1
ATOM 771 C C . TYR A 1 99 ? -6.213 5.228 -2.114 1.00 79.75 99 TYR A C 1
ATOM 773 O O . TYR A 1 99 ? -7.283 5.472 -2.684 1.00 79.75 99 TYR A O 1
ATOM 781 N N . PRO A 1 100 ? -6.126 4.278 -1.169 1.00 84.50 100 PRO A N 1
ATOM 782 C CA . PRO A 1 100 ? -7.256 3.450 -0.781 1.00 84.50 100 PRO A CA 1
ATOM 783 C C . PRO A 1 100 ? -8.331 4.280 -0.075 1.00 84.50 100 PRO A C 1
ATOM 785 O O . PRO A 1 100 ? -8.042 5.071 0.819 1.00 84.50 100 PRO A O 1
ATOM 788 N N . GLN A 1 101 ? -9.588 4.078 -0.462 1.00 86.31 101 GLN A N 1
ATOM 789 C CA . GLN A 1 101 ?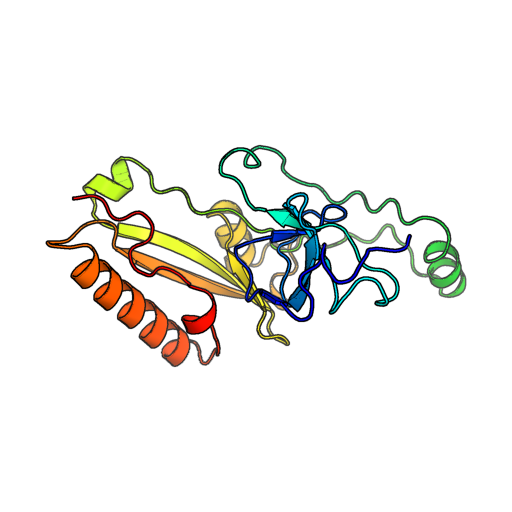 -10.736 4.774 0.118 1.00 86.31 101 GLN A CA 1
ATOM 790 C C . GLN A 1 101 ? -11.783 3.741 0.546 1.00 86.31 101 GLN A C 1
ATOM 792 O O . GLN A 1 101 ? -12.499 3.219 -0.314 1.00 86.31 101 GLN A O 1
ATOM 797 N N . PRO A 1 102 ? -11.868 3.413 1.848 1.00 92.31 102 PRO A N 1
ATOM 798 C CA . PRO A 1 102 ? -12.928 2.559 2.365 1.00 92.31 102 PRO A CA 1
ATOM 799 C C . PRO A 1 102 ? -14.308 3.161 2.102 1.00 92.31 102 PRO A C 1
ATOM 801 O O . PRO A 1 102 ? -14.525 4.363 2.260 1.00 92.31 102 PRO A O 1
ATOM 804 N N . THR A 1 103 ? -15.258 2.314 1.730 1.00 93.25 103 THR A N 1
ATOM 805 C CA . THR A 1 103 ? -16.658 2.691 1.530 1.00 93.25 103 THR A CA 1
ATOM 806 C C . THR A 1 103 ? -17.466 2.530 2.817 1.00 93.25 103 THR A C 1
ATOM 808 O O . THR A 1 103 ? -17.067 1.839 3.753 1.00 93.25 103 THR A O 1
ATOM 811 N N . GLU A 1 104 ? -18.673 3.095 2.866 1.00 94.19 104 GLU A N 1
ATOM 812 C CA . GLU A 1 104 ? -19.595 2.840 3.982 1.00 94.19 104 GLU A CA 1
ATOM 813 C C . GLU A 1 104 ? -19.937 1.354 4.144 1.00 94.19 104 GLU A C 1
ATOM 815 O O . GLU A 1 104 ? -20.158 0.882 5.258 1.00 94.19 104 GLU A O 1
ATOM 820 N N . LYS A 1 105 ? -19.979 0.605 3.035 1.00 95.12 105 LYS A N 1
ATOM 821 C CA . LYS A 1 105 ? -20.191 -0.843 3.067 1.00 95.12 105 LYS A CA 1
ATOM 822 C C . LYS A 1 105 ? -19.018 -1.550 3.740 1.00 95.12 105 LYS A C 1
ATOM 824 O O . LYS A 1 105 ? -19.257 -2.453 4.533 1.00 95.12 105 LYS A O 1
ATOM 829 N N . ASP A 1 106 ? -17.796 -1.106 3.468 1.00 96.44 106 ASP A N 1
ATOM 830 C CA . ASP A 1 106 ? -16.595 -1.663 4.088 1.00 96.44 106 ASP A CA 1
ATOM 831 C C . ASP A 1 106 ? -16.573 -1.424 5.601 1.00 96.44 106 ASP A C 1
ATOM 833 O O . ASP A 1 106 ? -16.244 -2.315 6.380 1.00 96.44 106 ASP A O 1
ATOM 837 N N . TYR A 1 107 ? -17.012 -0.243 6.043 1.00 95.88 107 TYR A N 1
ATOM 838 C CA . TYR A 1 107 ? -17.188 0.031 7.470 1.00 95.88 107 TYR A CA 1
ATOM 839 C C . TYR A 1 107 ? -18.255 -0.859 8.116 1.00 95.88 107 TYR A C 1
ATOM 841 O O . TYR A 1 107 ? -18.097 -1.245 9.270 1.00 95.88 107 TYR A O 1
ATOM 849 N N . LYS A 1 108 ? -19.311 -1.239 7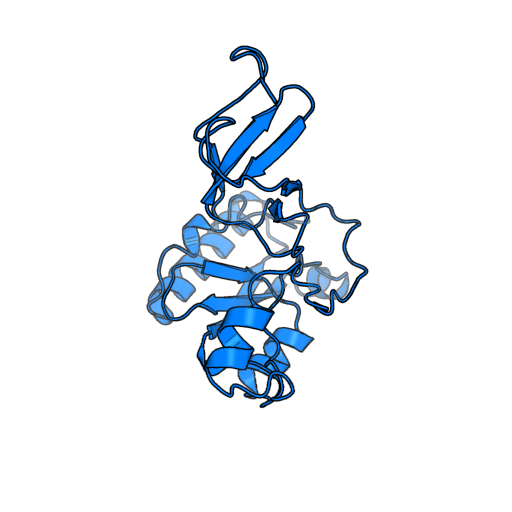.383 1.00 95.00 108 LYS A N 1
ATOM 850 C CA . LYS A 1 108 ? -20.305 -2.213 7.869 1.00 95.00 108 LYS A CA 1
ATOM 851 C C . LYS A 1 108 ? -19.741 -3.634 7.954 1.00 95.00 108 LYS A C 1
ATOM 853 O O . LYS A 1 108 ? -20.159 -4.378 8.835 1.00 95.00 108 LYS A O 1
ATOM 858 N N . SER A 1 109 ? -18.824 -4.024 7.063 1.00 95.38 109 SER A N 1
ATOM 859 C CA . SER A 1 109 ? -18.122 -5.316 7.146 1.00 95.38 109 SER A CA 1
ATOM 860 C C . SER A 1 109 ? -16.945 -5.313 8.122 1.00 95.38 109 SER A C 1
ATOM 862 O O . SER A 1 109 ? -16.468 -6.381 8.490 1.00 95.38 109 SER A O 1
ATOM 864 N N . GLY A 1 110 ? -16.476 -4.138 8.544 1.00 96.75 110 GLY A N 1
ATOM 865 C CA . GLY A 1 110 ? -15.355 -3.967 9.467 1.00 96.75 110 GLY A CA 1
ATOM 866 C C . GLY A 1 110 ? -13.971 -4.146 8.836 1.00 96.75 110 GLY A C 1
ATOM 867 O O . GLY A 1 110 ? -12.958 -4.001 9.523 1.00 96.75 110 GLY A O 1
ATOM 868 N N . SER A 1 111 ? -13.904 -4.418 7.533 1.00 97.38 111 SER A N 1
ATOM 869 C CA . SER A 1 111 ? -12.667 -4.556 6.765 1.00 97.38 111 SER A CA 1
ATOM 870 C C . SER A 1 111 ? -12.883 -4.240 5.282 1.00 97.38 111 SER A C 1
ATOM 872 O O . SER A 1 111 ? -14.014 -4.239 4.787 1.00 97.38 111 SER A O 1
ATOM 874 N N . PHE A 1 112 ? -11.782 -3.983 4.571 1.00 97.88 112 PHE A N 1
ATOM 875 C CA . PHE A 1 112 ? -11.733 -3.888 3.108 1.00 97.88 112 PHE A CA 1
ATOM 876 C C . PHE A 1 112 ? -10.419 -4.450 2.560 1.00 97.88 112 PHE A C 1
ATOM 878 O O . PHE A 1 112 ? -9.491 -4.727 3.316 1.00 97.88 112 PHE A O 1
ATOM 885 N N . TYR A 1 113 ? -10.303 -4.600 1.240 1.00 97.94 113 TYR A N 1
ATOM 886 C CA . TYR A 1 113 ? -9.042 -5.004 0.612 1.00 97.94 113 TYR A CA 1
ATOM 887 C C . TYR A 1 113 ? -8.232 -3.803 0.124 1.00 97.94 113 TYR A C 1
ATOM 889 O O . TYR A 1 113 ? -8.736 -2.972 -0.632 1.00 97.94 113 TYR A O 1
ATOM 897 N N . ARG A 1 114 ? -6.944 -3.789 0.474 1.00 97.69 114 ARG A N 1
ATOM 898 C CA . ARG A 1 114 ? -5.917 -2.952 -0.162 1.00 97.69 114 ARG A CA 1
ATOM 899 C C . ARG A 1 114 ? -5.178 -3.801 -1.198 1.00 97.69 114 ARG A C 1
ATOM 901 O O . ARG A 1 114 ? -4.851 -4.959 -0.919 1.00 97.69 114 ARG A O 1
ATOM 908 N N . TYR A 1 115 ? -4.941 -3.255 -2.387 1.00 97.12 115 TYR A N 1
ATOM 909 C CA . TYR A 1 115 ? -4.364 -3.987 -3.518 1.00 97.12 115 TYR A CA 1
ATOM 910 C C . TYR A 1 115 ? -2.991 -3.432 -3.871 1.00 97.12 115 TYR A C 1
ATOM 912 O O . TYR A 1 115 ? -2.788 -2.223 -3.840 1.00 97.12 115 TYR A O 1
ATOM 920 N N . PHE A 1 116 ? -2.064 -4.315 -4.232 1.00 96.06 116 PHE A N 1
ATOM 921 C CA . PHE A 1 116 ? -0.660 -3.973 -4.420 1.00 96.06 116 PHE A CA 1
ATOM 922 C C . PHE A 1 116 ? -0.080 -4.596 -5.683 1.00 96.06 116 PHE A C 1
ATOM 924 O O . PHE A 1 116 ? -0.349 -5.759 -6.004 1.00 96.06 116 PHE A O 1
ATOM 931 N N . ALA A 1 117 ? 0.813 -3.847 -6.321 1.00 93.25 117 ALA A N 1
ATOM 932 C CA . ALA A 1 117 ? 1.766 -4.338 -7.303 1.00 93.25 117 ALA A CA 1
ATOM 933 C C . ALA A 1 117 ? 3.192 -4.081 -6.789 1.00 93.25 117 ALA A C 1
ATOM 935 O O . ALA A 1 117 ? 3.603 -2.937 -6.614 1.00 93.25 117 ALA A O 1
ATOM 936 N N . LYS A 1 118 ? 3.961 -5.148 -6.538 1.00 92.00 118 LYS A N 1
ATOM 937 C CA . LYS A 1 118 ? 5.365 -5.067 -6.102 1.00 92.00 118 LYS A CA 1
ATOM 938 C C . LYS A 1 118 ? 6.295 -5.408 -7.254 1.00 92.00 118 LYS A C 1
ATOM 940 O O . LYS A 1 118 ? 6.197 -6.509 -7.792 1.00 92.00 118 LYS A O 1
ATOM 945 N N . ARG A 1 119 ? 7.226 -4.523 -7.615 1.00 84.19 119 ARG A N 1
ATOM 946 C CA . ARG A 1 119 ? 8.194 -4.799 -8.696 1.00 84.19 119 ARG A CA 1
ATOM 947 C C . ARG A 1 119 ? 9.017 -6.045 -8.391 1.00 84.19 119 ARG A C 1
ATOM 949 O O . ARG A 1 119 ? 9.540 -6.190 -7.291 1.00 84.19 119 ARG A O 1
ATOM 956 N N . VAL A 1 120 ? 9.164 -6.971 -9.335 1.00 85.12 120 VAL A N 1
ATOM 957 C CA . VAL A 1 120 ? 9.844 -8.252 -9.058 1.00 85.12 120 VAL A CA 1
ATOM 958 C C . VAL A 1 120 ? 11.322 -8.071 -8.699 1.00 85.12 120 VAL A C 1
ATOM 960 O O . VAL A 1 120 ? 11.805 -8.734 -7.784 1.00 85.12 120 VAL A O 1
ATOM 963 N N . ASN A 1 121 ? 11.999 -7.116 -9.338 1.00 78.81 121 ASN A N 1
ATOM 964 C CA . ASN A 1 121 ? 13.437 -6.851 -9.216 1.00 78.81 121 ASN A CA 1
ATOM 965 C C . ASN A 1 121 ? 13.813 -5.789 -8.165 1.00 78.81 121 ASN A C 1
ATOM 967 O O . ASN A 1 121 ? 14.992 -5.616 -7.873 1.00 78.81 121 ASN A O 1
ATOM 971 N N . GLN A 1 122 ? 12.843 -5.066 -7.605 1.00 76.62 122 GLN A N 1
ATOM 972 C CA . GLN A 1 122 ? 13.075 -3.962 -6.669 1.00 76.62 122 GLN A CA 1
ATOM 973 C C . GLN A 1 122 ? 12.139 -4.075 -5.472 1.00 76.62 122 GLN A C 1
ATOM 975 O O . GLN A 1 122 ? 11.083 -4.702 -5.556 1.00 76.62 122 GLN A O 1
ATOM 980 N N . ASN A 1 123 ? 12.495 -3.455 -4.348 1.00 78.25 123 ASN A N 1
ATOM 981 C CA . ASN A 1 123 ? 11.611 -3.417 -3.189 1.00 78.25 123 ASN A CA 1
ATOM 982 C C . ASN A 1 123 ? 10.630 -2.238 -3.229 1.00 78.25 123 ASN A C 1
ATOM 984 O O . ASN A 1 123 ? 10.539 -1.456 -2.292 1.00 78.25 123 ASN A O 1
ATOM 988 N N . ILE A 1 124 ? 9.952 -2.100 -4.367 1.00 78.62 124 ILE A N 1
ATOM 989 C CA . ILE A 1 124 ? 9.017 -1.013 -4.656 1.00 78.62 124 ILE A CA 1
ATOM 990 C C . ILE A 1 124 ? 7.609 -1.587 -4.653 1.00 78.62 124 ILE A C 1
ATOM 992 O O . ILE A 1 124 ? 7.324 -2.530 -5.399 1.00 78.62 124 ILE A O 1
ATOM 996 N N . TYR A 1 125 ? 6.758 -0.996 -3.823 1.00 85.44 125 TYR A N 1
ATOM 997 C CA . TYR A 1 125 ? 5.348 -1.320 -3.667 1.00 85.44 125 TYR A CA 1
ATOM 998 C C . TYR A 1 125 ? 4.519 -0.175 -4.219 1.00 85.44 125 TYR A C 1
ATOM 1000 O O . TYR A 1 125 ? 4.826 0.974 -3.936 1.00 85.44 125 TYR A O 1
ATOM 1008 N N . ILE A 1 126 ? 3.487 -0.508 -4.988 1.00 83.12 126 ILE A N 1
ATOM 1009 C CA . ILE A 1 126 ? 2.527 0.452 -5.524 1.00 83.12 126 ILE A CA 1
ATOM 1010 C C . ILE A 1 126 ? 1.146 -0.003 -5.072 1.00 83.12 126 ILE A C 1
ATOM 1012 O O . ILE A 1 126 ? 0.725 -1.112 -5.421 1.00 83.12 126 ILE A O 1
ATOM 1016 N N . GLU A 1 127 ? 0.446 0.821 -4.296 1.00 87.06 127 GLU A N 1
ATOM 1017 C CA . GLU A 1 127 ? -0.977 0.595 -4.031 1.00 87.06 127 GLU A CA 1
ATOM 1018 C C . GLU A 1 127 ? -1.800 0.915 -5.262 1.00 87.06 127 GLU A C 1
ATOM 1020 O O . GLU A 1 127 ? -1.649 1.972 -5.854 1.00 87.06 127 GLU A O 1
ATOM 1025 N N . VAL A 1 128 ? -2.694 0.017 -5.646 1.00 86.88 128 VAL A N 1
ATOM 1026 C CA . VAL A 1 128 ? -3.513 0.167 -6.848 1.00 86.88 128 VAL A CA 1
ATOM 1027 C C . VAL A 1 128 ? -4.989 0.040 -6.508 1.00 86.88 128 V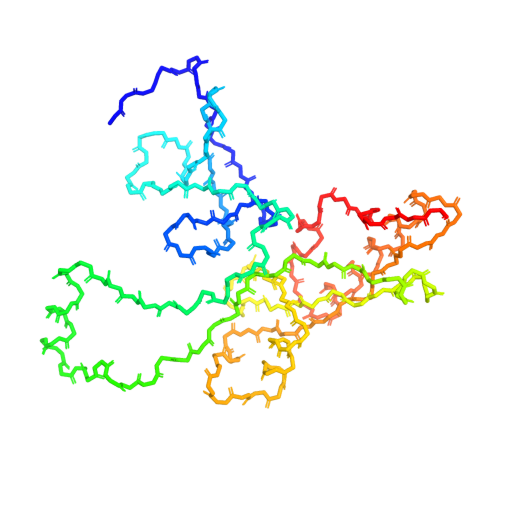AL A C 1
ATOM 1029 O O . VAL A 1 128 ? -5.379 -0.526 -5.485 1.00 86.88 128 VAL A O 1
ATOM 1032 N N . ASN A 1 129 ? -5.844 0.539 -7.393 1.00 87.25 129 ASN A N 1
ATOM 1033 C CA . ASN A 1 129 ? -7.272 0.271 -7.293 1.00 87.25 129 ASN A CA 1
ATOM 1034 C C . ASN A 1 129 ? -7.618 -1.153 -7.761 1.00 87.25 129 ASN A C 1
ATOM 1036 O O . ASN A 1 129 ? -6.826 -1.850 -8.401 1.00 87.25 129 ASN A O 1
ATOM 1040 N N . LYS A 1 130 ? -8.844 -1.581 -7.449 1.00 94.44 130 LYS A N 1
ATOM 1041 C CA . LYS A 1 130 ? -9.337 -2.909 -7.818 1.00 94.44 130 LYS A CA 1
ATOM 1042 C C . LYS A 1 130 ? -9.310 -3.169 -9.339 1.00 94.44 130 LYS A C 1
ATOM 1044 O O . LYS A 1 130 ? -8.861 -4.250 -9.708 1.00 94.44 130 LYS A O 1
ATOM 1049 N N . PRO A 1 131 ? -9.735 -2.241 -10.223 1.00 94.38 131 PRO A N 1
ATOM 1050 C CA . PRO A 1 131 ? -9.608 -2.437 -11.670 1.00 94.38 131 PRO A CA 1
ATOM 1051 C C . PRO A 1 131 ? -8.180 -2.751 -12.136 1.00 94.38 131 PRO A C 1
ATOM 1053 O O . PRO A 1 131 ? -7.978 -3.737 -12.840 1.00 94.38 131 PRO A O 1
ATOM 1056 N N . GLN A 1 132 ? -7.186 -1.975 -11.693 1.00 92.56 132 GLN A N 1
ATOM 1057 C CA . GLN A 1 132 ? -5.779 -2.215 -12.026 1.00 92.56 132 GLN A CA 1
ATOM 1058 C C . GLN A 1 132 ? -5.298 -3.573 -11.501 1.00 92.56 132 GLN A C 1
ATOM 1060 O O . GLN A 1 132 ? -4.682 -4.343 -12.237 1.00 92.56 132 GLN A O 1
ATOM 1065 N N . TYR A 1 133 ? -5.623 -3.901 -10.247 1.00 97.50 133 TYR A N 1
ATOM 1066 C CA . TYR A 1 133 ? -5.331 -5.214 -9.668 1.00 97.50 133 TYR A CA 1
ATOM 1067 C C . TYR A 1 133 ? -5.925 -6.356 -10.502 1.00 97.50 133 TYR A C 1
ATOM 1069 O O . TYR A 1 133 ? -5.233 -7.333 -10.792 1.00 97.50 133 TYR A O 1
ATOM 1077 N N . ASP A 1 134 ? -7.189 -6.223 -10.911 1.00 97.19 134 ASP A N 1
ATOM 1078 C CA . ASP A 1 134 ? -7.889 -7.229 -11.702 1.00 97.19 134 ASP A CA 1
ATOM 1079 C C . ASP A 1 134 ? -7.243 -7.400 -13.090 1.00 97.19 134 ASP A C 1
ATOM 1081 O O . ASP A 1 134 ? -7.086 -8.535 -13.533 1.00 97.19 134 ASP A O 1
ATOM 1085 N N . SER A 1 135 ? -6.836 -6.320 -13.769 1.00 95.25 135 SER A N 1
ATOM 1086 C CA . SER A 1 135 ? -6.118 -6.413 -15.054 1.00 95.25 135 SER A CA 1
ATOM 1087 C C . SER A 1 135 ? -4.762 -7.108 -14.901 1.00 95.25 135 SER A C 1
ATOM 1089 O O . SER A 1 135 ? -4.432 -8.006 -15.677 1.00 95.25 135 SER A O 1
ATOM 1091 N N . LEU A 1 136 ? -4.000 -6.754 -13.862 1.00 94.81 136 LEU A N 1
ATOM 1092 C CA . LEU A 1 136 ? -2.676 -7.324 -13.614 1.00 94.81 136 LEU A CA 1
ATOM 1093 C C . LEU A 1 136 ? -2.745 -8.813 -13.238 1.00 94.81 136 LEU A C 1
ATOM 1095 O O . LEU A 1 136 ? -1.957 -9.611 -13.744 1.00 94.81 136 LEU A O 1
ATOM 1099 N N . ILE A 1 137 ? -3.697 -9.220 -12.387 1.00 96.38 137 ILE A N 1
ATOM 1100 C CA . ILE A 1 137 ? -3.838 -10.629 -11.982 1.00 96.38 137 ILE A CA 1
ATOM 1101 C C . ILE A 1 137 ? -4.380 -11.504 -13.120 1.00 96.38 137 ILE A C 1
ATOM 1103 O O . ILE A 1 137 ? -4.002 -12.671 -13.225 1.00 96.38 137 ILE A O 1
ATOM 1107 N N . LYS A 1 138 ? -5.226 -10.939 -13.996 1.00 96.56 138 LYS A N 1
ATOM 1108 C CA . LYS A 1 138 ? -5.729 -11.602 -15.210 1.00 96.56 138 LYS A CA 1
ATOM 1109 C C . LYS A 1 138 ? -4.698 -11.666 -16.333 1.00 96.56 138 LYS A C 1
ATOM 1111 O O . LYS A 1 138 ? -4.967 -12.334 -17.325 1.00 96.56 138 LYS A O 1
ATOM 1116 N N . ARG A 1 139 ? -3.534 -11.025 -16.159 1.00 93.38 139 ARG A N 1
ATOM 1117 C CA . ARG A 1 139 ? -2.464 -10.952 -17.162 1.00 93.38 139 ARG A CA 1
ATOM 1118 C C . ARG A 1 139 ? -2.956 -10.368 -18.485 1.00 93.38 139 ARG A C 1
ATOM 1120 O O . ARG A 1 139 ? -2.681 -10.910 -19.545 1.00 93.38 139 ARG A O 1
ATOM 1127 N N . ASP A 1 140 ? -3.714 -9.280 -18.395 1.00 91.44 140 ASP A N 1
ATOM 1128 C CA . ASP A 1 140 ? -4.106 -8.491 -19.561 1.00 91.44 140 ASP A CA 1
ATOM 1129 C C . ASP A 1 140 ? -2.847 -8.054 -20.330 1.00 91.44 140 ASP A C 1
ATOM 1131 O O . ASP A 1 140 ? -1.949 -7.437 -19.753 1.00 91.44 140 ASP A O 1
ATOM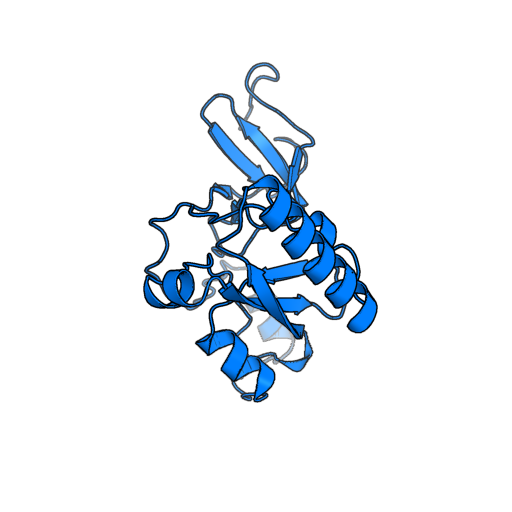 1135 N N . ASP A 1 141 ? -2.772 -8.385 -21.621 1.00 88.06 141 ASP A N 1
ATOM 1136 C CA . ASP A 1 141 ? -1.592 -8.136 -22.456 1.00 88.06 141 ASP A CA 1
ATOM 1137 C C . ASP A 1 141 ? -1.294 -6.648 -22.654 1.00 88.06 141 ASP A C 1
ATOM 1139 O O . ASP A 1 141 ? -0.148 -6.281 -22.933 1.00 88.06 141 ASP A O 1
ATOM 1143 N N . SER A 1 142 ? -2.292 -5.782 -22.443 1.00 87.56 142 SER A N 1
ATOM 1144 C CA . SER A 1 142 ? -2.093 -4.335 -22.428 1.00 87.56 142 SER A CA 1
ATOM 1145 C C . SER A 1 142 ? -1.335 -3.848 -21.191 1.00 87.56 142 SER A C 1
ATOM 1147 O O . SER A 1 142 ? -0.951 -2.683 -21.158 1.00 87.56 142 SER A O 1
ATOM 1149 N N . TRP A 1 143 ? -1.095 -4.708 -20.193 1.00 88.00 143 TRP A N 1
ATOM 1150 C CA . TRP A 1 143 ? -0.375 -4.395 -18.960 1.00 88.00 143 TRP A CA 1
ATOM 1151 C C . TRP A 1 143 ? 0.948 -5.151 -18.854 1.00 88.00 143 TRP A C 1
ATOM 1153 O O . TRP A 1 143 ? 1.072 -6.323 -19.214 1.00 88.00 143 TRP A O 1
ATOM 1163 N N . ASP A 1 144 ? 1.950 -4.501 -18.268 1.00 87.19 144 ASP A N 1
ATOM 1164 C CA . ASP A 1 144 ? 3.227 -5.123 -17.928 1.00 87.19 144 ASP A CA 1
ATOM 1165 C C . ASP A 1 144 ? 3.097 -5.949 -16.643 1.00 87.19 144 ASP A C 1
ATOM 1167 O O . ASP A 1 144 ? 3.702 -5.656 -15.619 1.00 87.19 144 ASP A O 1
ATOM 1171 N N . PHE A 1 145 ? 2.256 -6.981 -16.658 1.00 92.50 145 PHE A N 1
ATOM 1172 C CA . PHE A 1 145 ? 2.018 -7.815 -15.480 1.00 92.50 145 PHE A CA 1
ATOM 1173 C C . PHE A 1 145 ? 3.265 -8.611 -15.056 1.00 92.50 145 PHE A C 1
ATOM 1175 O O . PHE A 1 145 ? 3.417 -8.936 -13.879 1.00 92.50 145 PHE A O 1
ATOM 1182 N N . ALA A 1 146 ? 4.160 -8.940 -15.995 1.00 91.62 146 ALA A N 1
ATOM 1183 C CA . ALA A 1 146 ? 5.317 -9.804 -15.752 1.00 91.62 146 ALA A CA 1
ATOM 1184 C C . ALA A 1 146 ? 6.350 -9.155 -14.815 1.00 91.62 146 ALA A C 1
ATOM 1186 O O . ALA A 1 146 ? 7.016 -9.853 -14.047 1.00 91.62 146 ALA A O 1
ATOM 1187 N N . SER A 1 147 ? 6.437 -7.824 -14.826 1.00 86.94 147 SER A N 1
ATOM 1188 C CA . SER A 1 147 ? 7.339 -7.057 -13.964 1.00 86.94 147 SER A CA 1
ATOM 1189 C C . SER A 1 147 ? 6.859 -6.926 -12.515 1.00 86.94 147 SER A C 1
ATOM 1191 O O . SER A 1 147 ? 7.595 -6.387 -11.680 1.00 86.94 147 SER A O 1
ATOM 1193 N N . TYR A 1 148 ? 5.658 -7.413 -12.169 1.00 93.06 148 TYR A N 1
ATOM 1194 C CA . TYR A 1 148 ? 5.065 -7.206 -10.846 1.00 93.06 148 TYR A CA 1
ATOM 1195 C C . TYR A 1 148 ? 4.563 -8.500 -10.203 1.00 93.06 148 TYR A C 1
ATOM 1197 O O . TYR A 1 148 ? 3.867 -9.321 -10.793 1.00 93.06 148 TYR A O 1
ATOM 1205 N N . LYS A 1 149 ? 4.854 -8.643 -8.911 1.00 95.75 149 LYS A N 1
ATOM 1206 C CA . LYS A 1 149 ? 4.151 -9.553 -8.012 1.00 95.75 149 LYS A CA 1
ATOM 1207 C C . LYS A 1 149 ? 2.929 -8.822 -7.459 1.00 95.75 149 LYS A C 1
ATOM 1209 O O . LYS A 1 149 ? 3.064 -7.853 -6.716 1.00 95.75 149 LYS A O 1
ATOM 1214 N N . VAL A 1 150 ? 1.747 -9.299 -7.827 1.00 97.62 150 VAL A N 1
ATOM 1215 C CA . VAL A 1 150 ? 0.460 -8.664 -7.520 1.00 97.62 150 VAL A CA 1
ATOM 1216 C C . VAL A 1 150 ? -0.201 -9.395 -6.356 1.00 97.62 150 VAL A C 1
ATOM 1218 O O . VAL A 1 150 ? -0.267 -10.625 -6.352 1.00 97.62 150 VAL A O 1
ATOM 1221 N N . PHE A 1 151 ? -0.678 -8.664 -5.353 1.00 98.31 151 PHE A N 1
ATOM 1222 C CA . PHE A 1 151 ? -1.326 -9.247 -4.177 1.00 98.31 151 PHE A CA 1
ATOM 1223 C C . PHE A 1 151 ? -2.305 -8.264 -3.534 1.00 98.31 151 PHE A C 1
ATOM 1225 O O . PHE A 1 151 ? -2.417 -7.110 -3.939 1.00 98.31 151 PHE A O 1
ATOM 1232 N N . LYS A 1 152 ? -3.054 -8.742 -2.545 1.00 98.12 152 LYS A N 1
ATOM 1233 C CA . LYS A 1 152 ? -3.960 -7.925 -1.740 1.00 98.12 152 LYS A CA 1
ATOM 1234 C C . LYS A 1 152 ? -3.836 -8.308 -0.275 1.00 98.12 152 LYS A C 1
ATOM 1236 O O . LYS A 1 152 ? -3.493 -9.452 0.027 1.00 98.12 152 LYS A O 1
ATOM 1241 N N . ILE A 1 153 ? -4.145 -7.370 0.607 1.00 97.94 153 ILE A N 1
ATOM 1242 C CA . ILE A 1 153 ? -4.255 -7.598 2.050 1.00 97.94 153 ILE A CA 1
ATOM 1243 C C . ILE A 1 153 ? -5.637 -7.168 2.515 1.00 97.94 153 ILE A C 1
ATOM 1245 O O . ILE A 1 153 ? -6.199 -6.203 1.997 1.00 97.94 153 ILE A O 1
ATOM 1249 N N . GLU A 1 154 ? -6.189 -7.902 3.471 1.00 97.75 154 GLU A N 1
ATOM 1250 C CA . GLU A 1 154 ? -7.389 -7.475 4.181 1.00 97.75 154 GLU A CA 1
ATOM 1251 C C . GLU A 1 154 ? -6.986 -6.464 5.254 1.00 97.75 154 GLU A C 1
ATOM 1253 O O . GLU A 1 154 ? -6.074 -6.714 6.036 1.00 97.75 154 GLU A O 1
ATOM 1258 N N . TRP A 1 155 ? -7.624 -5.304 5.257 1.00 98.31 155 TRP A N 1
ATOM 1259 C CA . TRP A 1 155 ? -7.334 -4.212 6.167 1.00 98.31 155 TRP A CA 1
ATOM 1260 C C . TRP A 1 155 ? -8.522 -3.993 7.089 1.00 98.31 155 TRP A C 1
ATOM 1262 O O . TRP A 1 155 ? -9.626 -3.687 6.637 1.00 98.31 155 TRP A O 1
ATOM 1272 N N . THR A 1 156 ? -8.284 -4.156 8.383 1.00 98.25 156 THR A N 1
ATOM 1273 C CA . THR A 1 156 ? -9.281 -3.992 9.440 1.00 98.25 156 THR A CA 1
ATOM 1274 C C . THR A 1 156 ? -9.555 -2.509 9.657 1.00 98.25 156 THR A C 1
ATOM 1276 O O . THR A 1 156 ? -8.622 -1.712 9.763 1.00 98.25 156 THR A O 1
ATOM 1279 N N . LEU A 1 157 ? -10.836 -2.148 9.725 1.00 97.50 157 LEU A N 1
ATOM 1280 C CA . LEU A 1 157 ? -11.330 -0.776 9.877 1.00 97.50 157 LEU A CA 1
ATOM 1281 C C . LEU A 1 157 ? -11.960 -0.518 11.246 1.00 97.50 157 LEU A C 1
ATOM 1283 O O . LEU A 1 157 ? -11.959 0.618 11.711 1.00 97.50 157 LEU A O 1
ATOM 1287 N N . SER A 1 158 ? -12.500 -1.553 11.886 1.00 94.62 158 SER A N 1
ATOM 1288 C CA . SER A 1 158 ? -13.223 -1.440 13.153 1.00 94.62 158 SER A CA 1
ATOM 1289 C C . SER A 1 158 ? -12.721 -2.454 14.173 1.00 94.62 158 SER A C 1
ATOM 1291 O O . SER A 1 158 ? -12.344 -3.573 13.829 1.00 94.62 158 SER A O 1
ATOM 1293 N N . GLY A 1 159 ? -12.760 -2.078 15.445 1.00 92.69 159 GLY A N 1
ATOM 1294 C CA . GLY A 1 159 ? -12.365 -2.911 16.575 1.00 92.69 159 GLY A CA 1
ATOM 1295 C C . GLY A 1 159 ? -12.585 -2.152 17.878 1.00 92.69 159 GLY A C 1
ATOM 1296 O O . GLY A 1 159 ? -13.001 -0.999 17.853 1.00 92.69 159 GLY A O 1
ATOM 1297 N N . SER A 1 160 ? -12.285 -2.762 19.024 1.00 93.69 160 SER A N 1
ATOM 1298 C CA . SER A 1 160 ? -12.526 -2.116 20.323 1.00 93.69 160 SER A CA 1
ATOM 1299 C C . SER A 1 160 ? -11.613 -0.911 20.582 1.00 93.69 160 SER A C 1
ATOM 1301 O O . SER A 1 160 ? -11.886 -0.119 21.478 1.00 93.69 160 SER A O 1
ATOM 1303 N N . SER A 1 161 ? -10.509 -0.774 19.839 1.00 97.38 161 SER A N 1
ATOM 1304 C CA . SER A 1 161 ? -9.619 0.390 19.901 1.00 97.38 161 SER A CA 1
ATOM 1305 C C . SER A 1 161 ? -8.758 0.530 18.635 1.00 97.38 161 SER A C 1
ATOM 1307 O O . SER A 1 161 ? -8.485 -0.480 17.972 1.00 97.38 161 SER A O 1
ATOM 1309 N N . PRO A 1 162 ? -8.223 1.737 18.346 1.00 97.38 162 PRO A N 1
ATOM 1310 C CA . PRO A 1 162 ? -7.225 1.929 17.291 1.00 97.38 162 PRO A CA 1
ATOM 1311 C C . PRO A 1 162 ? -5.988 1.038 17.475 1.00 97.38 162 PRO A C 1
ATOM 1313 O O . PRO A 1 162 ? -5.455 0.515 16.501 1.00 97.38 162 PRO A O 1
ATOM 1316 N N . GLN A 1 163 ? -5.553 0.810 18.723 1.00 97.75 163 GLN A N 1
ATOM 1317 C CA . GLN A 1 163 ? -4.390 -0.032 19.024 1.00 97.75 163 GLN A CA 1
ATOM 1318 C C . GLN A 1 163 ? -4.633 -1.498 18.657 1.00 97.75 163 GLN A C 1
ATOM 1320 O O . GLN A 1 163 ? -3.754 -2.155 18.101 1.00 97.75 163 GLN A O 1
ATOM 1325 N N . GLN A 1 164 ? -5.828 -2.018 18.944 1.00 97.31 164 GLN A N 1
ATOM 1326 C CA . GLN A 1 164 ? -6.191 -3.375 18.548 1.00 97.31 164 GLN A CA 1
ATOM 1327 C C . GLN A 1 164 ? -6.189 -3.514 17.022 1.00 97.31 164 GLN A C 1
ATOM 1329 O O . GLN A 1 164 ? -5.604 -4.462 16.502 1.00 97.31 164 GLN A O 1
ATOM 1334 N N . VAL A 1 165 ? -6.793 -2.558 16.309 1.00 98.19 165 VAL A N 1
ATOM 1335 C CA . VAL A 1 165 ? -6.810 -2.550 14.837 1.00 98.19 165 VAL A CA 1
ATOM 1336 C C . VAL A 1 165 ? -5.394 -2.458 14.265 1.00 98.19 165 VAL A C 1
ATOM 1338 O O . VAL A 1 165 ? -5.050 -3.229 13.371 1.00 98.19 165 VAL A O 1
ATOM 1341 N N . SER A 1 166 ? -4.543 -1.612 14.849 1.00 98.12 166 SER A N 1
ATOM 1342 C CA . SER A 1 166 ? -3.121 -1.502 14.509 1.00 98.12 166 SER A CA 1
ATOM 1343 C C . SER A 1 166 ? -2.390 -2.845 14.629 1.00 98.12 166 SER A C 1
ATOM 1345 O O . SER A 1 166 ? -1.778 -3.311 13.667 1.00 98.12 166 SER A O 1
ATOM 1347 N N . ASN A 1 167 ? -2.534 -3.537 15.765 1.00 98.25 167 ASN A N 1
ATOM 1348 C CA . ASN A 1 167 ? -1.897 -4.837 15.999 1.00 98.25 167 ASN A CA 1
ATOM 1349 C C . ASN A 1 167 ? -2.382 -5.914 15.009 1.00 98.25 167 ASN A C 1
ATOM 1351 O O . ASN A 1 167 ? -1.587 -6.736 14.535 1.00 98.25 167 ASN A O 1
ATOM 1355 N N . ILE A 1 168 ? -3.682 -5.913 14.685 1.00 98.44 168 ILE A N 1
ATOM 1356 C CA . ILE A 1 168 ? -4.274 -6.841 13.712 1.00 98.44 168 ILE A CA 1
ATOM 1357 C C . ILE A 1 168 ? -3.681 -6.580 12.326 1.00 98.44 168 ILE A C 1
ATOM 1359 O O . ILE A 1 168 ? -3.140 -7.497 11.706 1.00 98.44 168 ILE A O 1
ATOM 1363 N N . ASN A 1 169 ? -3.716 -5.332 11.859 1.00 98.69 169 ASN A N 1
ATOM 1364 C CA . ASN A 1 169 ? -3.214 -4.968 10.538 1.00 98.69 169 ASN A CA 1
ATOM 1365 C C . ASN A 1 169 ? -1.707 -5.227 10.409 1.00 98.69 169 ASN A C 1
ATOM 1367 O O . ASN A 1 169 ? -1.265 -5.789 9.407 1.00 98.69 169 ASN A O 1
ATOM 1371 N N . GLN A 1 170 ? -0.915 -4.934 11.444 1.00 98.44 170 GLN A N 1
ATOM 1372 C CA . GLN A 1 170 ? 0.514 -5.255 11.462 1.00 98.44 170 GLN A CA 1
ATOM 1373 C C . GLN A 1 170 ? 0.767 -6.767 11.357 1.00 98.44 170 GLN A C 1
ATOM 1375 O O . GLN A 1 170 ? 1.665 -7.207 10.630 1.00 98.44 170 GLN A O 1
ATOM 1380 N N . SER A 1 171 ? -0.056 -7.585 12.019 1.00 98.44 171 SER A N 1
ATOM 1381 C CA . SER A 1 171 ? 0.017 -9.051 11.942 1.00 98.44 171 SER A CA 1
ATOM 1382 C C . SER A 1 171 ? -0.351 -9.580 10.552 1.00 98.44 171 SER A C 1
ATOM 1384 O O . SER A 1 171 ? 0.309 -10.494 10.039 1.00 98.44 171 SER A O 1
ATOM 1386 N N . ILE A 1 172 ? -1.366 -8.988 9.910 1.00 98.56 172 ILE A N 1
ATOM 1387 C CA . ILE A 1 172 ? -1.764 -9.306 8.531 1.00 98.56 172 ILE A CA 1
ATOM 1388 C C . ILE A 1 172 ? -0.626 -8.984 7.562 1.00 98.56 172 ILE A C 1
ATOM 1390 O O . ILE A 1 172 ? -0.263 -9.828 6.736 1.00 98.56 172 ILE A O 1
ATOM 1394 N N . VAL A 1 173 ? -0.025 -7.799 7.684 1.00 98.31 173 VAL A N 1
ATOM 1395 C CA . VAL A 1 173 ? 1.089 -7.367 6.835 1.00 98.31 173 VAL A CA 1
ATOM 1396 C C . VAL A 1 173 ? 2.309 -8.269 7.026 1.00 98.31 173 VAL A C 1
ATOM 1398 O O . VAL A 1 173 ? 2.817 -8.808 6.044 1.00 98.31 173 VAL A O 1
ATOM 1401 N N . THR A 1 174 ? 2.706 -8.544 8.273 1.00 97.94 174 THR A N 1
ATOM 1402 C CA . THR A 1 174 ? 3.826 -9.451 8.598 1.00 97.94 174 THR A CA 1
ATOM 1403 C C . THR A 1 174 ? 3.610 -10.837 7.989 1.00 97.94 174 THR A C 1
ATOM 1405 O O . THR A 1 174 ? 4.501 -11.438 7.384 1.00 97.94 174 THR A O 1
ATOM 1408 N N . THR A 1 175 ? 2.393 -11.365 8.135 1.00 98.31 175 THR A N 1
ATOM 1409 C CA . THR A 1 175 ? 2.038 -12.688 7.617 1.00 98.31 175 THR A CA 1
ATOM 1410 C C . THR A 1 175 ? 2.050 -12.715 6.094 1.00 98.31 175 THR A C 1
ATOM 1412 O O . THR A 1 175 ? 2.517 -13.694 5.511 1.00 98.31 175 THR A O 1
ATOM 1415 N N . THR A 1 176 ? 1.560 -11.657 5.451 1.00 98.25 176 THR A N 1
ATOM 1416 C CA . THR A 1 176 ? 1.557 -11.519 3.991 1.00 98.25 176 THR A CA 1
ATOM 1417 C C . THR A 1 176 ? 2.979 -11.460 3.448 1.00 98.25 176 THR A C 1
ATOM 1419 O O . THR A 1 176 ? 3.312 -12.228 2.546 1.00 98.25 176 THR A O 1
ATOM 1422 N N . GLU A 1 177 ? 3.831 -10.620 4.038 1.00 96.75 177 GLU A N 1
ATOM 1423 C CA . GLU A 1 177 ? 5.235 -10.461 3.654 1.00 96.75 177 GLU A CA 1
ATOM 1424 C C . GLU A 1 177 ? 5.968 -11.812 3.669 1.00 96.75 177 GLU A C 1
ATOM 1426 O O . GLU A 1 177 ? 6.533 -12.248 2.659 1.00 96.75 177 GLU A O 1
ATOM 1431 N N . ARG A 1 178 ? 5.827 -12.555 4.775 1.00 97.75 178 ARG A N 1
ATOM 1432 C CA . ARG A 1 178 ? 6.398 -13.897 4.942 1.00 97.75 178 ARG A CA 1
ATOM 1433 C C . ARG A 1 178 ? 5.834 -14.914 3.948 1.00 97.75 178 ARG A C 1
ATOM 1435 O O . ARG A 1 178 ? 6.602 -15.660 3.342 1.00 97.75 178 ARG A O 1
ATOM 1442 N N . LYS A 1 179 ? 4.507 -14.976 3.775 1.00 98.06 179 LYS A N 1
ATOM 1443 C CA . LYS A 1 179 ? 3.852 -15.939 2.866 1.00 98.06 179 LYS A CA 1
ATOM 1444 C C . LYS A 1 179 ? 4.259 -15.713 1.412 1.00 98.06 179 LYS A C 1
ATOM 1446 O O . LYS A 1 179 ? 4.493 -16.675 0.685 1.00 98.06 179 LYS A O 1
ATOM 1451 N N . LEU A 1 180 ? 4.361 -14.453 0.995 1.00 96.94 180 LEU A N 1
ATOM 1452 C CA . LEU A 1 180 ? 4.707 -14.086 -0.376 1.00 96.94 180 LEU A CA 1
ATOM 1453 C C . LEU A 1 180 ? 6.217 -14.079 -0.641 1.00 96.94 180 LEU A C 1
ATOM 1455 O O . LEU A 1 180 ? 6.609 -13.932 -1.806 1.00 96.94 180 LEU A O 1
ATOM 1459 N N . LYS A 1 181 ? 7.045 -14.261 0.399 1.00 96.50 181 LYS A N 1
ATOM 1460 C CA . LYS A 1 181 ? 8.512 -14.159 0.344 1.00 96.50 181 LYS A CA 1
ATOM 1461 C C . LYS A 1 181 ? 8.948 -12.832 -0.290 1.00 96.50 181 LYS A C 1
ATOM 1463 O O . LYS A 1 181 ? 9.730 -12.808 -1.238 1.00 96.50 181 LYS A O 1
ATOM 1468 N N . ILE A 1 182 ? 8.345 -11.744 0.178 1.00 94.19 182 ILE A N 1
ATOM 1469 C CA . ILE A 1 182 ? 8.701 -10.362 -0.170 1.00 94.19 182 ILE A CA 1
ATOM 1470 C C . ILE A 1 182 ? 9.266 -9.681 1.081 1.00 94.19 182 ILE A C 1
ATOM 1472 O O . ILE A 1 182 ? 9.215 -10.274 2.154 1.00 94.19 182 ILE A O 1
ATOM 1476 N N . THR A 1 183 ? 9.853 -8.494 0.953 1.00 90.56 183 THR A N 1
ATOM 1477 C CA . THR A 1 183 ? 10.517 -7.802 2.072 1.00 90.56 183 THR A CA 1
ATOM 1478 C C . THR A 1 183 ? 10.091 -6.340 2.163 1.00 90.56 183 THR A C 1
ATOM 1480 O O . THR A 1 183 ? 9.713 -5.750 1.168 1.00 90.56 183 THR A O 1
ATOM 1483 N N . GLY A 1 184 ? 10.133 -5.703 3.328 1.00 87.19 184 GLY A N 1
ATOM 1484 C CA . GLY A 1 184 ? 9.890 -4.259 3.479 1.00 87.19 184 GLY A CA 1
ATOM 1485 C C . GLY A 1 184 ? 8.444 -3.794 3.266 1.00 87.19 184 GLY A C 1
ATOM 1486 O O . GLY A 1 184 ? 8.196 -2.592 3.302 1.00 87.19 184 GLY A O 1
ATOM 1487 N N . LEU A 1 185 ? 7.478 -4.709 3.128 1.00 92.75 185 LEU A N 1
ATOM 1488 C CA . LEU A 1 185 ? 6.057 -4.350 3.144 1.00 92.75 185 LEU A CA 1
ATOM 1489 C C . LEU A 1 185 ? 5.663 -3.787 4.523 1.00 92.75 185 LEU A C 1
ATOM 1491 O O . LEU A 1 185 ? 4.882 -2.847 4.607 1.00 92.75 185 LEU A O 1
ATOM 1495 N N . LEU A 1 186 ? 6.258 -4.288 5.609 1.00 91.12 186 LEU A N 1
ATOM 1496 C CA . LEU A 1 186 ? 6.091 -3.725 6.952 1.00 91.12 186 LEU A CA 1
ATOM 1497 C C . LEU A 1 186 ? 6.567 -2.270 7.075 1.00 91.12 186 LEU A C 1
ATOM 1499 O O . LEU A 1 186 ? 6.035 -1.510 7.880 1.00 91.12 186 LEU A O 1
ATOM 1503 N N . GLN A 1 187 ? 7.575 -1.874 6.299 1.00 86.75 187 GLN A N 1
ATOM 1504 C CA . GLN A 1 187 ? 8.134 -0.518 6.333 1.00 86.75 187 GLN A CA 1
ATOM 1505 C C . GLN A 1 187 ? 7.348 0.462 5.453 1.00 86.75 187 GLN A C 1
ATOM 1507 O O . GLN A 1 187 ? 7.525 1.674 5.581 1.00 86.75 187 GLN A O 1
ATOM 1512 N N . TYR A 1 188 ? 6.492 -0.063 4.571 1.00 88.12 188 TYR A N 1
ATOM 1513 C CA . TYR A 1 188 ? 5.617 0.725 3.712 1.00 88.12 188 TYR A CA 1
ATOM 1514 C C . TYR A 1 188 ? 4.567 1.491 4.529 1.00 88.12 188 TYR A C 1
ATOM 1516 O O . TYR A 1 188 ? 4.315 2.668 4.282 1.00 88.12 188 TYR A O 1
ATOM 1524 N N . PHE A 1 189 ? 3.972 0.851 5.540 1.00 88.62 189 PHE A N 1
ATOM 1525 C CA . PHE A 1 189 ? 2.931 1.477 6.356 1.00 88.62 189 PHE A CA 1
ATOM 1526 C C . PHE A 1 189 ? 3.521 2.273 7.522 1.00 88.62 189 PHE A C 1
ATOM 1528 O O . PHE A 1 189 ? 4.291 1.744 8.323 1.00 88.62 189 PHE A O 1
ATOM 1535 N N . LYS A 1 190 ? 3.089 3.532 7.658 1.00 87.56 190 LYS A N 1
ATOM 1536 C CA . LYS A 1 190 ? 3.418 4.395 8.808 1.00 87.56 190 LYS A CA 1
ATOM 1537 C C . LYS A 1 190 ? 2.389 4.328 9.933 1.00 87.56 190 LYS A C 1
ATOM 1539 O O . LYS A 1 190 ? 2.738 4.518 11.092 1.00 87.56 190 LYS A O 1
ATOM 1544 N N . ASP A 1 191 ? 1.135 4.057 9.583 1.00 90.62 191 ASP A N 1
ATOM 1545 C CA . ASP A 1 191 ? 0.015 3.959 10.513 1.00 90.62 191 ASP A CA 1
ATOM 1546 C C . ASP A 1 191 ? -0.802 2.700 10.202 1.00 90.62 191 ASP A C 1
ATOM 1548 O O . ASP A 1 191 ? -1.442 2.587 9.157 1.00 90.62 191 ASP A O 1
ATOM 1552 N N . TYR A 1 192 ? -0.778 1.743 11.126 1.00 97.19 192 TYR A N 1
ATOM 1553 C CA . TYR A 1 192 ? -1.532 0.495 11.010 1.00 97.19 192 TYR A CA 1
ATOM 1554 C C . TYR A 1 192 ? -2.982 0.617 11.494 1.00 97.19 192 TYR A C 1
ATOM 1556 O O . TYR A 1 192 ? -3.791 -0.273 11.240 1.00 97.19 192 TYR A O 1
ATOM 1564 N N . SER A 1 193 ? -3.336 1.722 12.148 1.00 96.69 193 SER A N 1
ATOM 1565 C CA . SER A 1 193 ? -4.715 2.086 12.487 1.00 96.69 193 SER A CA 1
ATOM 1566 C C . SER A 1 193 ? -5.365 2.995 11.442 1.00 96.69 193 SER A C 1
ATOM 1568 O O . SER A 1 193 ? -6.479 3.474 11.652 1.00 96.69 193 SER A O 1
ATOM 1570 N N . GLN A 1 194 ? -4.701 3.217 10.301 1.00 92.12 194 GLN A N 1
ATOM 1571 C CA . GLN A 1 194 ? -5.217 4.051 9.222 1.00 92.12 194 GLN A CA 1
ATOM 1572 C C . GLN A 1 194 ? -6.650 3.637 8.857 1.00 92.12 194 GLN A C 1
ATOM 1574 O O . GLN A 1 194 ? -6.934 2.454 8.656 1.00 92.12 194 GLN A O 1
ATOM 1579 N N . PHE A 1 195 ? -7.530 4.636 8.746 1.00 94.50 195 PHE A N 1
ATOM 1580 C CA . PHE A 1 195 ? -8.970 4.498 8.485 1.00 94.50 195 PHE A CA 1
ATOM 1581 C C . PHE A 1 195 ? -9.817 3.924 9.622 1.00 94.50 195 PHE A C 1
ATOM 1583 O O . PHE A 1 195 ? -11.012 3.709 9.401 1.00 94.50 195 PHE A O 1
ATOM 1590 N N . TYR A 1 196 ? -9.246 3.718 10.813 1.00 96.50 196 TYR A N 1
ATOM 1591 C CA . TYR A 1 196 ? -9.997 3.265 11.978 1.00 96.50 196 TYR A CA 1
ATOM 1592 C C . TYR A 1 196 ? -11.246 4.118 12.217 1.00 96.50 196 TYR A C 1
ATOM 1594 O O . TYR A 1 196 ? -11.185 5.352 12.237 1.00 96.50 196 TYR A O 1
ATOM 1602 N N . LYS A 1 197 ? -12.369 3.441 12.452 1.00 90.94 197 LYS A N 1
ATOM 1603 C CA . LYS A 1 197 ? -13.611 4.048 12.919 1.00 90.94 197 LYS A CA 1
ATOM 1604 C C . LYS A 1 197 ? -14.186 3.195 14.048 1.00 90.94 197 LYS A C 1
ATOM 1606 O O . LYS A 1 197 ? -14.249 1.972 13.921 1.00 90.94 197 LYS A O 1
ATOM 1611 N N . ALA A 1 198 ? -14.542 3.871 15.139 1.00 82.31 198 ALA A N 1
ATOM 1612 C CA . ALA A 1 198 ? -15.196 3.274 16.300 1.00 82.31 198 ALA A CA 1
ATOM 1613 C C . ALA A 1 198 ? -16.641 2.866 15.983 1.00 82.31 198 ALA A C 1
ATOM 1615 O O . ALA A 1 198 ? -17.272 3.554 15.143 1.00 82.31 198 ALA A O 1
#

Secondary structure (DSSP, 8-state):
----GGGEEEEEEE-SSSEEETTT-PBP-EEEEEETTS-EEESSSTTSTT--EEEE--TT-TT----------SSHHHHHHTTT--TTS-PPB----------HHHHHHTEEEEEEEEETTSS-EEEE-HHHHHHHHTT-TTB-GGGEEEEEEEEE--SS-HHHHHHHHHHHHHHHHHHHT--SHHHH-S-TTTT---

Radius of gyration: 19.36 Å; chains: 1; bounding box: 44×45×56 Å

Sequence (198 aa):
MYYPNSQIKTNLYTNGGEFITITTSQEYIGSYWTTSSGEYYTGVGPTSTGYVELLPITKEQIKKENTLTINVGGDIDVYNSLKGIDVNESSKKIPTYTYPQPTEKDYKSGSFYRYFAKRVNQNIYIEVNKPQYDSLIKRDDSWDFASYKVFKIEWTLSGSSPQQVSNINQSIVTTTERKLKITGLLQYFKDYSQFYKA

Foldseek 3Di:
DDDDPVFKDFQDFACWPFKAFPQQRATDGTTWMATNVGWIWDDGDPPDPPITTIDTDDPPVQPDPDDDPPPDPDDVVVVCVVVVNDPPPQDADEFGADDDDDDPVCVVVQKDKWKWWQFPVDRHIGTHDPVVLVCLVVVPVSHPNVRTDIDMFIQGAEDPDLVVSLVVQLVRQVVCCVVVVHDCSSVNDPGSSPNHDD